Protein AF-0000000078362060 (afdb_homodimer)

Organism: NCBI:txid1165861

Secondary structure (DSSP, 8-state):
--TT-EEEEEE-HHHHHTT-HHHHHHHHHHHTPEEEEEEEE---HHHHHHHTGGGTTSTTHHHHHHHHTSS-EEEEEEESTTHHHHHHHHH--SSGGGSPBTBHHHHH--SGGG-SEEE-SSHHHHHHHHHHH-TT-------TTHHHH--/--TT-EEEEEE-HHHHHTT-HHHHHHHHHHHTPEEEEEEEE---HHHHHHHTGGGTTSTTHHHHHHHHTSS-EEEEEEESTTHHHHHHHHH--SSGGGSPBTBHHHHH--SGGG-SEEE-SSHHHHHHHHHHH-TT-------TTHHHH--

pLDDT: mean 96.83, std 4.22, range [61.03, 98.94]

Nearest PDB structures (foldseek):
  4fkx-assembly1_A  TM=9.897E-01  e=5.285E-24  Trypanosoma brucei brucei TREU927
  2hvd-assembly1_C-2  TM=9.837E-01  e=1.065E-23  Homo sapiens
  8qvz-assembly1_C  TM=9.824E-01  e=9.902E-23  Homo sapiens
  1hhq-assembly1_A  TM=9.819E-01  e=1.278E-22  Dictyostelium discoideum
  1mn7-assembly1_A  TM=9.623E-01  e=8.638E-22  Dictyostelium discoideum

Structure (mmCIF, N/CA/C/O backbone):
data_AF-0000000078362060-model_v1
#
loop_
_entity.id
_entity.type
_entity.pdbx_description
1 polymer 'Nucleoside diphosphate kinase'
#
loop_
_atom_site.group_PDB
_atom_site.id
_atom_site.type_symbol
_atom_site.label_atom_id
_atom_site.label_alt_id
_atom_site.label_comp_id
_atom_site.label_asym_id
_atom_site.label_entity_id
_atom_site.label_seq_id
_atom_site.pdbx_PDB_ins_code
_atom_site.Cartn_x
_atom_site.Cartn_y
_atom_site.Cartn_z
_atom_site.occupancy
_atom_site.B_iso_or_equiv
_atom_site.auth_seq_id
_atom_site.auth_comp_id
_atom_site.auth_asym_id
_atom_site.auth_atom_id
_atom_site.pdbx_PDB_model_num
ATOM 1 N N . MET A 1 1 ? -23.344 -14.836 -4.805 1 61.03 1 MET A N 1
ATOM 2 C CA . MET A 1 1 ? -21.969 -15.023 -4.367 1 61.03 1 MET A CA 1
ATOM 3 C C . MET A 1 1 ? -21.578 -13.992 -3.312 1 61.03 1 MET A C 1
ATOM 5 O O . MET A 1 1 ? -22.094 -12.875 -3.32 1 61.03 1 MET A O 1
ATOM 9 N N . SER A 1 2 ? -20.859 -14.453 -2.252 1 76.38 2 SER A N 1
ATOM 10 C CA . SER A 1 2 ? -20.594 -13.617 -1.089 1 76.38 2 SER A CA 1
ATOM 11 C C . SER A 1 2 ? -19.719 -12.422 -1.46 1 76.38 2 SER A C 1
ATOM 13 O O . SER A 1 2 ? -18.766 -12.555 -2.238 1 76.38 2 SER A O 1
ATOM 15 N N . ASN A 1 3 ? -20.156 -11.234 -1.12 1 85.31 3 ASN A N 1
ATOM 16 C CA . ASN A 1 3 ? -19.344 -10.031 -1.286 1 85.31 3 ASN A CA 1
ATOM 17 C C . ASN A 1 3 ? -18.266 -9.938 -0.217 1 85.31 3 ASN A C 1
ATOM 19 O O . ASN A 1 3 ? -17.594 -8.906 -0.095 1 85.31 3 ASN A O 1
ATOM 23 N N . THR A 1 4 ? -18.047 -11.07 0.449 1 92.44 4 THR A N 1
ATOM 24 C CA . THR A 1 4 ? -17.094 -11.008 1.554 1 92.44 4 THR A CA 1
ATOM 25 C C . THR A 1 4 ? -15.945 -11.992 1.341 1 92.44 4 THR A C 1
ATOM 27 O O . THR A 1 4 ? -15.211 -12.312 2.279 1 92.44 4 THR A O 1
ATOM 30 N N . GLU A 1 5 ? -15.898 -12.445 0.097 1 97.31 5 GLU A N 1
ATOM 31 C CA . GLU A 1 5 ? -14.758 -13.281 -0.259 1 97.31 5 GLU A CA 1
ATOM 32 C C . GLU A 1 5 ? -13.453 -12.492 -0.192 1 97.31 5 GLU A C 1
ATOM 34 O O . GLU A 1 5 ? -13.43 -11.305 -0.496 1 97.31 5 GLU A O 1
ATOM 39 N N . GLN A 1 6 ? -12.406 -13.188 0.279 1 98.5 6 GLN A N 1
ATOM 40 C CA . GLN A 1 6 ? -11.102 -12.539 0.397 1 98.5 6 GLN A CA 1
ATOM 41 C C . GLN A 1 6 ? -10.039 -13.289 -0.399 1 98.5 6 GLN A C 1
ATOM 43 O O . GLN A 1 6 ? -10.039 -14.523 -0.439 1 98.5 6 GLN A O 1
ATOM 48 N N . THR A 1 7 ? -9.148 -12.578 -1.006 1 98.81 7 THR A N 1
ATOM 49 C CA . THR A 1 7 ? -7.984 -13.141 -1.672 1 98.81 7 THR A CA 1
ATOM 50 C C . THR A 1 7 ? -6.699 -12.531 -1.125 1 98.81 7 THR A C 1
ATOM 52 O O . THR A 1 7 ? -6.711 -11.43 -0.582 1 98.81 7 THR A O 1
ATOM 55 N N . TYR A 1 8 ? -5.68 -13.305 -1.164 1 98.88 8 TYR A N 1
ATOM 56 C CA . TYR A 1 8 ? -4.336 -12.828 -0.849 1 98.88 8 TYR A CA 1
ATOM 57 C C . TYR A 1 8 ? -3.557 -12.516 -2.119 1 98.88 8 TYR A C 1
ATOM 59 O O . TYR A 1 8 ? -3.408 -13.367 -2.994 1 98.88 8 TYR A O 1
ATOM 67 N N . ILE A 1 9 ? -3.104 -11.258 -2.246 1 98.88 9 ILE A N 1
ATOM 68 C CA . ILE A 1 9 ? -2.248 -10.781 -3.33 1 98.88 9 ILE A CA 1
ATOM 69 C C . ILE A 1 9 ? -0.915 -10.305 -2.764 1 98.88 9 ILE A C 1
ATOM 71 O O . ILE A 1 9 ? -0.876 -9.656 -1.716 1 98.88 9 ILE A O 1
ATOM 75 N N . MET A 1 10 ? 0.128 -10.602 -3.42 1 98.88 10 MET A N 1
ATOM 76 C CA . MET A 1 10 ? 1.455 -10.148 -3.01 1 98.88 10 MET A CA 1
ATOM 77 C C . MET A 1 10 ? 2.188 -9.484 -4.172 1 98.88 10 MET A C 1
ATOM 79 O O . MET A 1 10 ? 2.312 -10.078 -5.25 1 98.88 10 MET A O 1
ATOM 83 N N . VAL A 1 11 ? 2.574 -8.297 -4.012 1 98.88 11 VAL A N 1
ATOM 84 C CA . VAL A 1 11 ? 3.57 -7.738 -4.922 1 98.88 11 VAL A CA 1
ATOM 85 C C . VAL A 1 11 ? 4.949 -8.305 -4.586 1 98.88 11 VAL A C 1
ATOM 87 O O . VAL A 1 11 ? 5.469 -8.086 -3.49 1 98.88 11 VAL A O 1
ATOM 90 N N . LYS A 1 12 ? 5.523 -9.031 -5.504 1 98.69 12 LYS A N 1
ATOM 91 C CA . LYS A 1 12 ? 6.785 -9.734 -5.289 1 98.69 12 LYS A CA 1
ATOM 92 C C . LYS A 1 12 ? 7.965 -8.766 -5.305 1 98.69 12 LYS A C 1
ATOM 94 O O . LYS A 1 12 ? 7.785 -7.566 -5.512 1 98.69 12 LYS A O 1
ATOM 99 N N . VAL A 1 13 ? 9.156 -9.289 -5.086 1 98.5 13 VAL A N 1
ATOM 100 C CA . VAL A 1 13 ? 10.383 -8.508 -4.965 1 98.5 13 VAL A CA 1
ATOM 101 C C . VAL A 1 13 ? 10.594 -7.672 -6.223 1 98.5 13 VAL A C 1
ATOM 103 O O . VAL A 1 13 ? 10.93 -6.488 -6.145 1 98.5 13 VAL A O 1
ATOM 106 N N . ASP A 1 14 ? 10.352 -8.227 -7.363 1 98.38 14 ASP A N 1
ATOM 107 C CA . ASP A 1 14 ? 10.562 -7.504 -8.609 1 98.38 14 ASP A CA 1
ATOM 108 C C . ASP A 1 14 ? 9.555 -6.367 -8.766 1 98.38 14 ASP A C 1
ATOM 110 O O . ASP A 1 14 ? 9.883 -5.305 -9.297 1 98.38 14 ASP A O 1
ATOM 114 N N . GLY A 1 15 ? 8.297 -6.59 -8.352 1 98.5 15 GLY A N 1
ATOM 115 C CA . GLY A 1 15 ? 7.316 -5.512 -8.375 1 98.5 15 GLY A CA 1
ATOM 116 C C . GLY A 1 15 ? 7.68 -4.355 -7.461 1 98.5 15 GLY A C 1
ATOM 117 O O . GLY A 1 15 ? 7.504 -3.191 -7.828 1 98.5 15 GLY A O 1
ATOM 118 N N . VAL A 1 16 ? 8.188 -4.699 -6.277 1 98.75 16 VAL A N 1
ATOM 119 C CA . VAL A 1 16 ? 8.617 -3.666 -5.34 1 98.75 16 VAL A CA 1
ATOM 120 C C . VAL A 1 16 ? 9.812 -2.91 -5.922 1 98.75 16 VAL A C 1
ATOM 122 O O . VAL A 1 16 ? 9.828 -1.678 -5.93 1 98.75 16 VAL A O 1
ATOM 125 N N . GLN A 1 17 ? 10.758 -3.645 -6.496 1 98.06 17 GLN A N 1
ATOM 126 C CA . GLN A 1 17 ? 11.969 -3.053 -7.051 1 98.06 17 GLN A CA 1
ATOM 127 C C . GLN A 1 17 ? 11.641 -2.141 -8.234 1 98.06 17 GLN A C 1
ATOM 129 O O . GLN A 1 17 ? 12.344 -1.153 -8.469 1 98.06 17 GLN A O 1
ATOM 134 N N . ARG A 1 18 ? 10.57 -2.414 -8.859 1 97.75 18 ARG A N 1
ATOM 135 C CA . ARG A 1 18 ? 10.203 -1.638 -10.039 1 97.75 18 ARG A CA 1
ATOM 136 C C . ARG A 1 18 ? 9.172 -0.566 -9.688 1 97.75 18 ARG A C 1
ATOM 138 O O . ARG A 1 18 ? 8.609 0.069 -10.578 1 97.75 18 ARG A O 1
ATOM 145 N N . SER A 1 19 ? 8.898 -0.385 -8.453 1 98.12 19 SER A N 1
ATOM 146 C CA . SER A 1 19 ? 8.023 0.673 -7.961 1 98.12 19 SER A CA 1
ATOM 147 C C . SER A 1 19 ? 6.621 0.543 -8.539 1 98.12 19 SER A C 1
ATOM 149 O O . SER A 1 19 ? 6.059 1.517 -9.047 1 98.12 19 SER A O 1
ATOM 151 N N . LEU A 1 20 ? 6.082 -0.658 -8.383 1 98.69 20 LEU A N 1
ATOM 152 C CA . LEU A 1 20 ? 4.781 -0.933 -8.977 1 98.69 20 LEU A CA 1
ATOM 153 C C . LEU A 1 20 ? 3.727 -1.163 -7.902 1 98.69 20 LEU A C 1
ATOM 155 O O . LEU A 1 20 ? 2.586 -1.521 -8.211 1 98.69 20 LEU A O 1
ATOM 159 N N . VAL A 1 21 ? 4.066 -0.983 -6.633 1 98.88 21 VAL A N 1
ATOM 160 C CA . VAL A 1 21 ? 3.143 -1.266 -5.539 1 98.88 21 VAL A CA 1
ATOM 161 C C . VAL A 1 21 ? 1.88 -0.423 -5.695 1 98.88 21 VAL A C 1
ATOM 163 O O . VAL A 1 21 ? 0.766 -0.951 -5.668 1 98.88 21 VAL A O 1
ATOM 166 N N . GLY A 1 22 ? 2.023 0.867 -5.887 1 98.88 22 GLY A N 1
ATOM 167 C CA . GLY A 1 22 ? 0.883 1.751 -6.062 1 98.88 22 GLY A CA 1
ATOM 168 C C . GLY A 1 22 ? 0.026 1.39 -7.262 1 98.88 22 GLY A C 1
ATOM 169 O O . GLY A 1 22 ? -1.203 1.416 -7.184 1 98.88 22 GLY A O 1
ATOM 170 N N . GLU A 1 23 ? 0.657 1.068 -8.344 1 98.69 23 GLU A N 1
ATOM 171 C CA . GLU A 1 23 ? -0.041 0.68 -9.562 1 98.69 23 GLU A CA 1
ATOM 172 C C . GLU A 1 23 ? -0.928 -0.54 -9.328 1 98.69 23 GLU A C 1
ATOM 174 O O . GLU A 1 23 ? -2.104 -0.54 -9.703 1 98.69 23 GLU A O 1
ATOM 179 N N . ILE A 1 24 ? -0.36 -1.543 -8.727 1 98.69 24 ILE A N 1
ATOM 180 C CA . ILE A 1 24 ? -1.065 -2.801 -8.508 1 98.69 24 ILE A CA 1
ATOM 181 C C . ILE A 1 24 ? -2.23 -2.584 -7.547 1 98.69 24 ILE A C 1
ATOM 183 O O . ILE A 1 24 ? -3.359 -2.996 -7.828 1 98.69 24 ILE A O 1
ATOM 187 N N . LEU A 1 25 ? -1.981 -1.904 -6.43 1 98.75 25 LEU A N 1
ATOM 188 C CA . LEU A 1 25 ? -3.053 -1.562 -5.5 1 98.75 25 LEU A CA 1
ATOM 189 C C . LEU A 1 25 ? -4.156 -0.781 -6.203 1 98.75 25 LEU A C 1
ATOM 191 O O . LEU A 1 25 ? -5.34 -1.081 -6.035 1 98.75 25 LEU A O 1
ATOM 195 N N . GLY A 1 26 ? -3.75 0.158 -6.98 1 98.56 26 GLY A N 1
ATOM 196 C CA . GLY A 1 26 ? -4.699 1.033 -7.652 1 98.56 26 GLY A CA 1
ATOM 197 C C . GLY A 1 26 ? -5.613 0.297 -8.609 1 98.56 26 GLY A C 1
ATOM 198 O O . GLY A 1 26 ? -6.793 0.635 -8.734 1 98.56 26 GLY A O 1
ATOM 199 N N . ARG A 1 27 ? -5.098 -0.649 -9.289 1 98.62 27 ARG A N 1
ATOM 200 C CA . ARG A 1 27 ? -5.914 -1.409 -10.227 1 98.62 27 ARG A CA 1
ATOM 201 C C . ARG A 1 27 ? -7.047 -2.137 -9.508 1 98.62 27 ARG A C 1
ATOM 203 O O . ARG A 1 27 ? -8.188 -2.141 -9.977 1 98.62 27 ARG A O 1
ATOM 210 N N . PHE A 1 28 ? -6.762 -2.795 -8.391 1 98.69 28 PHE A N 1
ATOM 211 C CA . PHE A 1 28 ? -7.785 -3.5 -7.629 1 98.69 28 PHE A CA 1
ATOM 212 C C . PHE A 1 28 ? -8.789 -2.52 -7.031 1 98.69 28 PHE A C 1
ATOM 214 O O . PHE A 1 28 ? -9.992 -2.773 -7.043 1 98.69 28 PHE A O 1
ATOM 221 N N . GLU A 1 29 ? -8.281 -1.364 -6.531 1 98.5 29 GLU A N 1
ATOM 222 C CA . GLU A 1 29 ? -9.164 -0.344 -5.973 1 98.5 29 GLU A CA 1
ATOM 223 C C . GLU A 1 29 ? -10.102 0.222 -7.039 1 98.5 29 GLU A C 1
ATOM 225 O O . GLU A 1 29 ? -11.297 0.399 -6.793 1 98.5 29 GLU A O 1
ATOM 230 N N . ARG A 1 30 ? -9.555 0.508 -8.188 1 97.38 30 ARG A N 1
ATOM 231 C CA . ARG A 1 30 ? -10.352 1.089 -9.258 1 97.38 30 ARG A CA 1
ATOM 232 C C . ARG A 1 30 ? -11.445 0.13 -9.711 1 97.38 30 ARG A C 1
ATOM 234 O O . ARG A 1 30 ? -12.523 0.562 -10.125 1 97.38 30 ARG A O 1
ATOM 241 N N . ARG A 1 31 ? -11.164 -1.166 -9.617 1 97.06 31 ARG A N 1
ATOM 242 C CA . ARG A 1 31 ? -12.18 -2.15 -9.969 1 97.06 31 ARG A CA 1
ATOM 243 C C . ARG A 1 31 ? -13.305 -2.172 -8.945 1 97.06 31 ARG A C 1
ATOM 245 O O . ARG A 1 31 ? -14.414 -2.625 -9.234 1 97.06 31 ARG A O 1
ATOM 252 N N . GLY A 1 32 ? -12.961 -1.762 -7.695 1 97 32 GLY A N 1
ATOM 253 C CA . GLY A 1 32 ? -13.984 -1.679 -6.664 1 97 32 GLY A CA 1
ATOM 254 C C . GLY A 1 32 ? -13.711 -2.592 -5.484 1 97 32 GLY A C 1
ATOM 255 O O . GLY A 1 32 ? -14.531 -2.684 -4.562 1 97 32 GLY A O 1
ATOM 256 N N . TYR A 1 33 ? -12.578 -3.326 -5.508 1 98.06 33 TYR A N 1
ATOM 257 C CA . TYR A 1 33 ? -12.25 -4.223 -4.402 1 98.06 33 TYR A CA 1
ATOM 258 C C . TYR A 1 33 ? -11.711 -3.443 -3.207 1 98.06 33 TYR A C 1
ATOM 260 O O . TYR A 1 33 ? -11.078 -2.4 -3.377 1 98.06 33 TYR A O 1
ATOM 268 N N . LYS A 1 34 ? -11.961 -3.936 -2.076 1 97.88 34 LYS A N 1
ATOM 269 C CA . LYS A 1 34 ? -11.625 -3.291 -0.809 1 97.88 34 LYS A CA 1
ATOM 270 C C . LYS A 1 34 ? -10.352 -3.871 -0.213 1 97.88 34 LYS A C 1
ATOM 272 O O . LYS A 1 34 ? -10.203 -5.094 -0.12 1 97.88 34 LYS A O 1
ATOM 277 N N . ILE A 1 35 ? -9.414 -2.982 0.146 1 98.75 35 ILE A N 1
ATOM 278 C CA . ILE A 1 35 ? -8.25 -3.436 0.898 1 98.75 35 ILE A CA 1
ATOM 279 C C . ILE A 1 35 ? -8.641 -3.674 2.355 1 98.75 35 ILE A C 1
ATOM 281 O O . ILE A 1 35 ? -9.203 -2.791 3.008 1 98.75 35 ILE A O 1
ATOM 285 N N . VAL A 1 36 ? -8.305 -4.871 2.867 1 98.81 36 VAL A N 1
ATOM 286 C CA . VAL A 1 36 ? -8.672 -5.125 4.258 1 98.81 36 VAL A CA 1
ATOM 287 C C . VAL A 1 36 ? -7.43 -5.496 5.062 1 98.81 36 VAL A C 1
ATOM 289 O O . VAL A 1 36 ? -7.488 -5.613 6.289 1 98.81 36 VAL A O 1
ATOM 292 N N . ALA A 1 37 ? -6.312 -5.68 4.395 1 98.88 37 ALA A N 1
ATOM 293 C CA . ALA A 1 37 ? -4.996 -5.797 5.02 1 98.88 37 ALA A CA 1
ATOM 294 C C . ALA A 1 37 ? -3.889 -5.441 4.031 1 98.88 37 ALA A C 1
ATOM 296 O O . ALA A 1 37 ? -4.012 -5.703 2.832 1 98.88 37 ALA A O 1
ATOM 297 N N . LEU A 1 38 ? -2.846 -4.906 4.551 1 98.88 38 LEU A N 1
ATOM 298 C CA . LEU A 1 38 ? -1.751 -4.398 3.729 1 98.88 38 LEU A CA 1
ATOM 299 C C . LEU A 1 38 ? -0.486 -4.219 4.562 1 98.88 38 LEU A C 1
ATOM 301 O O . LEU A 1 38 ? -0.53 -3.637 5.648 1 98.88 38 LEU A O 1
ATOM 305 N N . LYS A 1 39 ? 0.632 -4.754 4.062 1 98.81 39 LYS A N 1
ATOM 306 C CA . LYS A 1 39 ? 1.894 -4.445 4.73 1 98.81 39 LYS A CA 1
ATOM 307 C C . LYS A 1 39 ? 3.084 -4.758 3.83 1 98.81 39 LYS A C 1
ATOM 309 O O . LYS A 1 39 ? 3.016 -5.664 2.994 1 98.81 39 LYS A O 1
ATOM 314 N N . MET A 1 40 ? 4.113 -4.035 4 1 98.81 40 MET A N 1
ATOM 315 C CA . MET A 1 40 ? 5.426 -4.379 3.467 1 98.81 40 MET A CA 1
ATOM 316 C C . MET A 1 40 ? 6.223 -5.203 4.473 1 98.81 40 MET A C 1
ATOM 318 O O . MET A 1 40 ? 6.203 -4.918 5.668 1 98.81 40 MET A O 1
ATOM 322 N N . THR A 1 41 ? 6.895 -6.219 4.008 1 98.44 41 THR A N 1
ATOM 323 C CA . THR A 1 41 ? 7.773 -7.012 4.859 1 98.44 41 THR A CA 1
ATOM 324 C C . THR A 1 41 ? 8.914 -7.613 4.047 1 98.44 41 THR A C 1
ATOM 326 O O . THR A 1 41 ? 8.789 -7.809 2.838 1 98.44 41 THR A O 1
ATOM 329 N N . HIS A 1 42 ? 10.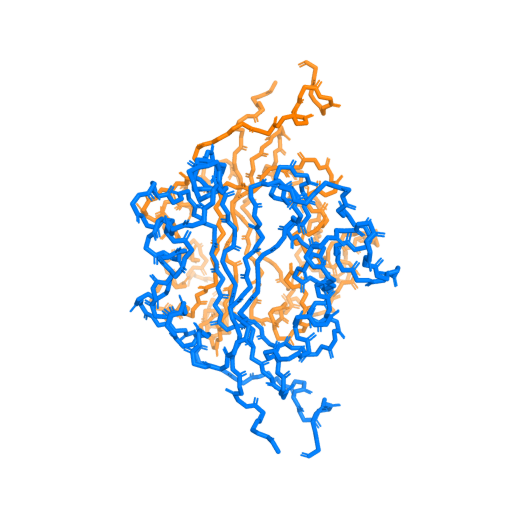039 -7.793 4.699 1 98.44 42 HIS A N 1
ATOM 330 C CA . HIS A 1 42 ? 11.117 -8.617 4.168 1 98.44 42 HIS A CA 1
ATOM 331 C C . HIS A 1 42 ? 11.086 -10.016 4.773 1 98.44 42 HIS A C 1
ATOM 333 O O . HIS A 1 42 ? 11.625 -10.234 5.859 1 98.44 42 HIS A O 1
ATOM 339 N N . PRO A 1 43 ? 10.477 -10.922 4.059 1 98.31 43 PRO A N 1
ATOM 340 C CA . PRO A 1 43 ? 10.242 -12.227 4.68 1 98.31 43 PRO A CA 1
ATOM 341 C C . PRO A 1 43 ? 11.508 -13.07 4.785 1 98.31 43 PRO A C 1
ATOM 343 O O . PRO A 1 43 ? 12.406 -12.945 3.953 1 98.31 43 PRO A O 1
ATOM 346 N N . SER A 1 44 ? 11.508 -13.867 5.793 1 98.06 44 SER A N 1
ATOM 347 C CA . SER A 1 44 ? 12.586 -14.844 5.906 1 98.06 44 SER A CA 1
ATOM 348 C C . SER A 1 44 ? 12.43 -15.961 4.883 1 98.06 44 SER A C 1
ATOM 350 O O . SER A 1 44 ? 11.336 -16.172 4.352 1 98.06 44 SER A O 1
ATOM 352 N N . LYS A 1 45 ? 13.508 -16.641 4.633 1 98 45 LYS A N 1
ATOM 353 C CA . LYS A 1 45 ? 13.453 -17.797 3.744 1 98 45 LYS A CA 1
ATOM 354 C C . LYS A 1 45 ? 12.469 -18.844 4.254 1 98 45 LYS A C 1
ATOM 356 O O . LYS A 1 45 ? 11.695 -19.406 3.477 1 98 45 LYS A O 1
ATOM 361 N N . GLU A 1 46 ? 12.469 -19.062 5.523 1 98.31 46 GLU A N 1
ATOM 362 C CA . GLU A 1 46 ? 11.57 -20.031 6.141 1 98.31 46 GLU A CA 1
ATOM 363 C C . GLU A 1 46 ? 10.109 -19.656 5.906 1 98.31 46 GLU A C 1
ATOM 365 O O . GLU A 1 46 ? 9.289 -20.516 5.57 1 98.31 46 GLU A O 1
ATOM 370 N N . HIS A 1 47 ? 9.734 -18.391 6.086 1 98.56 47 HIS A N 1
ATOM 371 C CA . HIS A 1 47 ? 8.367 -17.938 5.883 1 98.56 47 HIS A CA 1
ATOM 372 C C . HIS A 1 47 ? 7.922 -18.156 4.441 1 98.56 47 HIS A C 1
ATOM 374 O O . HIS A 1 47 ? 6.801 -18.609 4.195 1 98.56 47 HIS A O 1
ATOM 380 N N . VAL A 1 48 ? 8.805 -17.875 3.512 1 98.44 48 VAL A N 1
ATOM 381 C CA . VAL A 1 48 ? 8.508 -18 2.09 1 98.44 48 VAL A CA 1
ATOM 382 C C . VAL A 1 48 ? 8.336 -19.484 1.736 1 98.44 48 VAL A C 1
ATOM 384 O O . VAL A 1 48 ? 7.426 -19.844 0.99 1 98.44 48 VAL A O 1
ATOM 387 N N . GLU A 1 49 ? 9.188 -20.297 2.252 1 98.31 49 GLU A N 1
ATOM 388 C CA . GLU A 1 49 ? 9.086 -21.734 2.018 1 98.31 49 GLU A CA 1
ATOM 389 C C . GLU A 1 49 ? 7.766 -22.281 2.553 1 98.31 49 GLU A C 1
ATOM 391 O O . GLU A 1 49 ? 7.152 -23.156 1.933 1 98.31 49 GLU A O 1
ATOM 396 N N . ASN A 1 50 ? 7.352 -21.781 3.701 1 98.38 50 ASN A N 1
ATOM 397 C CA . ASN A 1 50 ? 6.051 -22.156 4.238 1 98.38 50 ASN A CA 1
ATOM 398 C C . ASN A 1 50 ? 4.914 -21.734 3.312 1 98.38 50 ASN A C 1
ATOM 400 O O . ASN A 1 50 ? 3.975 -22.5 3.086 1 98.38 50 ASN A O 1
ATOM 404 N N . HIS A 1 51 ? 5.004 -20.578 2.797 1 98.31 51 HIS A N 1
ATOM 405 C CA . HIS A 1 51 ? 4 -20.062 1.872 1 98.31 51 HIS A CA 1
ATOM 406 C C . HIS A 1 51 ? 3.885 -20.938 0.633 1 98.31 51 HIS A C 1
ATOM 408 O O . HIS A 1 51 ? 2.781 -21.203 0.149 1 98.31 51 HIS A O 1
ATOM 414 N N . TYR A 1 52 ? 5.016 -21.391 0.143 1 97.69 52 TYR A N 1
ATOM 415 C CA . TYR A 1 52 ? 5.051 -22.156 -1.096 1 97.69 52 TYR A CA 1
ATOM 416 C C . TYR A 1 52 ? 5.219 -23.641 -0.809 1 97.69 52 TYR A C 1
ATOM 418 O O . TYR A 1 52 ? 5.75 -24.391 -1.639 1 97.69 52 TYR A O 1
ATOM 426 N N . ALA A 1 53 ? 4.797 -24.109 0.298 1 97.12 53 ALA A N 1
ATOM 427 C CA . ALA A 1 53 ? 5.031 -25.469 0.741 1 97.12 53 ALA A CA 1
ATOM 428 C C . ALA A 1 53 ? 4.492 -26.484 -0.273 1 97.12 53 ALA A C 1
ATOM 430 O O . ALA A 1 53 ? 5.066 -27.562 -0.456 1 97.12 53 ALA A O 1
ATOM 431 N N . ASP A 1 54 ? 3.404 -26.188 -0.934 1 95.5 54 ASP A N 1
ATOM 432 C CA . ASP A 1 54 ? 2.779 -27.078 -1.905 1 95.5 54 ASP A CA 1
ATOM 433 C C . ASP A 1 54 ? 3.664 -27.266 -3.137 1 95.5 54 ASP A C 1
ATOM 435 O O . ASP A 1 54 ? 3.436 -28.156 -3.949 1 95.5 54 ASP A O 1
ATOM 439 N N . LEU A 1 55 ? 4.711 -26.422 -3.281 1 95.56 55 LEU A N 1
ATOM 440 C CA . LEU A 1 55 ? 5.594 -26.469 -4.445 1 95.56 55 LEU A CA 1
ATOM 441 C C . LEU A 1 55 ? 6.957 -27.047 -4.074 1 95.56 55 LEU A C 1
ATOM 443 O O . LEU A 1 55 ? 7.898 -26.984 -4.867 1 95.56 55 LEU A O 1
ATOM 447 N N . LYS A 1 56 ? 7.078 -27.594 -2.949 1 96.81 56 LYS A N 1
ATOM 448 C CA . LYS A 1 56 ? 8.367 -27.984 -2.387 1 96.81 56 LYS A CA 1
ATOM 449 C C . LYS A 1 56 ? 9.086 -28.984 -3.277 1 96.81 56 LYS A C 1
ATOM 451 O O . LYS A 1 56 ? 10.312 -29.047 -3.295 1 96.81 56 LYS A O 1
ATOM 456 N N . ASP A 1 57 ? 8.273 -29.75 -4.066 1 97.25 57 ASP A N 1
ATOM 457 C CA . ASP A 1 57 ? 8.867 -30.812 -4.871 1 97.25 57 ASP A CA 1
ATOM 458 C C . ASP A 1 57 ? 9.133 -30.344 -6.301 1 97.25 57 ASP A C 1
ATOM 460 O O . ASP A 1 57 ? 9.664 -31.094 -7.121 1 97.25 57 ASP A O 1
ATOM 464 N N . LYS A 1 58 ? 8.781 -29.141 -6.621 1 95.62 58 LYS A N 1
ATOM 465 C CA . LYS A 1 58 ? 9 -28.594 -7.953 1 95.62 58 LYS A CA 1
ATOM 466 C C . LYS A 1 58 ? 10.453 -28.156 -8.133 1 95.62 58 LYS A C 1
ATOM 468 O O . LYS A 1 58 ? 11.078 -27.656 -7.188 1 95.62 58 LYS A O 1
ATOM 473 N N . PRO A 1 59 ? 10.984 -28.312 -9.383 1 96.44 59 PRO A N 1
ATOM 474 C CA . PRO A 1 59 ? 12.398 -28 -9.633 1 96.44 59 PRO A CA 1
ATOM 475 C C . PRO A 1 59 ? 12.719 -26.531 -9.383 1 96.44 59 PRO A C 1
ATOM 477 O O . PRO A 1 59 ? 13.859 -26.188 -9.047 1 96.44 59 PRO A O 1
ATOM 480 N N . PHE A 1 60 ? 11.836 -25.734 -9.531 1 94.88 60 PHE A N 1
ATOM 481 C CA . PHE A 1 60 ? 12.109 -24.312 -9.414 1 94.88 60 PHE A CA 1
ATOM 482 C C . PHE A 1 60 ? 11.914 -23.844 -7.98 1 94.88 60 PHE A C 1
ATOM 484 O O . PHE A 1 60 ? 12.117 -22.656 -7.68 1 94.88 60 PHE A O 1
ATOM 491 N N . PHE A 1 61 ? 11.562 -24.688 -7.023 1 97.19 61 PHE A N 1
ATOM 492 C CA . PHE A 1 61 ? 11.211 -24.312 -5.656 1 97.19 61 PHE A CA 1
ATOM 493 C C . PHE A 1 61 ? 12.352 -23.562 -4.988 1 97.19 61 PHE A C 1
ATOM 495 O O . PHE A 1 61 ? 12.133 -22.5 -4.391 1 97.19 61 PHE A O 1
ATOM 502 N N . ALA A 1 62 ? 13.523 -24 -5.113 1 96.88 62 ALA A N 1
ATOM 503 C CA . ALA A 1 62 ? 14.68 -23.375 -4.473 1 96.88 62 ALA A CA 1
ATOM 504 C C . ALA A 1 62 ? 14.922 -21.969 -5.02 1 96.88 62 ALA A C 1
ATOM 506 O O . ALA A 1 62 ? 15.164 -21.031 -4.254 1 96.88 62 ALA A O 1
ATOM 507 N N . GLY A 1 63 ? 14.922 -21.844 -6.324 1 97.12 63 GLY A N 1
ATOM 508 C CA . GLY A 1 63 ? 15.094 -20.547 -6.941 1 97.12 63 GLY A CA 1
ATOM 509 C C . GLY A 1 63 ? 13.992 -19.562 -6.578 1 97.12 63 GLY A C 1
ATOM 510 O O . GLY A 1 63 ? 14.258 -18.391 -6.309 1 97.12 63 GLY A O 1
ATOM 511 N N . LEU A 1 64 ? 12.812 -20.062 -6.527 1 96.69 64 LEU A N 1
ATOM 512 C CA . LEU A 1 64 ? 11.648 -19.25 -6.184 1 96.69 64 LEU A CA 1
ATOM 513 C C . LEU A 1 64 ? 11.773 -18.703 -4.766 1 96.69 64 LEU A C 1
ATOM 515 O O . LEU A 1 64 ? 11.625 -17.5 -4.551 1 96.69 64 LEU A O 1
ATOM 519 N N . THR A 1 65 ? 12.055 -19.531 -3.811 1 97.88 65 THR A N 1
ATOM 520 C CA . THR A 1 65 ? 12.086 -19.109 -2.416 1 97.88 65 THR A CA 1
ATOM 521 C C . THR A 1 65 ? 13.297 -18.219 -2.152 1 97.88 65 THR A C 1
ATOM 523 O O . THR A 1 65 ? 13.234 -17.297 -1.331 1 97.88 65 THR A O 1
ATOM 526 N N . SER A 1 66 ? 14.414 -18.438 -2.9 1 98.12 66 SER A N 1
ATOM 527 C CA . SER A 1 66 ? 15.57 -17.562 -2.812 1 98.12 66 SER A CA 1
ATOM 528 C C . SER A 1 66 ? 15.234 -16.156 -3.324 1 98.12 66 SER A C 1
ATOM 530 O O . SER A 1 66 ? 15.578 -15.164 -2.689 1 98.12 66 SER A O 1
ATOM 532 N N . PHE A 1 67 ? 14.602 -16.109 -4.402 1 98.06 67 PHE A N 1
ATOM 533 C CA . PHE A 1 67 ? 14.195 -14.836 -4.988 1 98.06 67 PHE A CA 1
ATOM 534 C C . PHE A 1 67 ? 13.25 -14.094 -4.062 1 98.06 67 PHE A C 1
ATOM 536 O O . PHE A 1 67 ? 13.469 -12.922 -3.75 1 98.06 67 PHE A O 1
ATOM 543 N N . MET A 1 68 ? 12.266 -14.742 -3.541 1 97.75 68 MET A N 1
ATOM 544 C CA . MET A 1 68 ? 11.195 -14.141 -2.752 1 97.75 68 MET A CA 1
ATOM 545 C C . MET A 1 68 ? 11.719 -13.664 -1.4 1 97.75 68 MET A C 1
ATOM 547 O O . MET A 1 68 ? 11.125 -12.781 -0.775 1 97.75 68 MET A O 1
ATOM 551 N N . SER A 1 69 ? 12.797 -14.227 -0.939 1 98.12 69 SER A N 1
ATOM 552 C CA . SER A 1 69 ? 13.352 -13.82 0.345 1 98.12 69 SER A CA 1
ATOM 553 C C . SER A 1 69 ? 14.516 -12.852 0.16 1 98.12 69 SER A C 1
ATOM 555 O O . SER A 1 69 ? 15.156 -12.453 1.133 1 98.12 69 SER A O 1
ATOM 557 N N . SER A 1 70 ? 14.828 -12.414 -1.073 1 98 70 SER A N 1
ATOM 558 C CA . SER A 1 70 ? 15.984 -11.578 -1.374 1 98 70 SER A CA 1
ATOM 559 C C . SER A 1 70 ? 15.688 -10.109 -1.131 1 98 70 SER A C 1
ATOM 561 O O . SER A 1 70 ? 16.594 -9.281 -1.091 1 98 70 SER A O 1
ATOM 563 N N . GLY A 1 71 ? 14.43 -9.758 -0.908 1 98.06 71 GLY A N 1
ATOM 564 C CA . GLY A 1 71 ? 14.008 -8.383 -0.702 1 98.06 71 GLY A CA 1
ATOM 565 C C . GLY A 1 71 ? 12.586 -8.266 -0.182 1 98.06 71 GLY A C 1
ATOM 566 O O . GLY A 1 71 ? 11.945 -9.281 0.117 1 98.06 71 GLY A O 1
ATOM 567 N N . PRO A 1 72 ? 12.148 -7.043 -0.07 1 98.75 72 PRO A N 1
ATOM 568 C CA . PRO A 1 72 ? 10.812 -6.848 0.483 1 98.75 72 PRO A CA 1
ATOM 569 C C . PRO A 1 72 ? 9.703 -7.219 -0.503 1 98.75 72 PRO A C 1
ATOM 571 O O . PRO A 1 72 ? 9.906 -7.156 -1.718 1 98.75 72 PRO A O 1
ATOM 574 N N . VAL A 1 73 ? 8.648 -7.66 0.042 1 98.88 73 VAL A N 1
ATOM 575 C CA . VAL A 1 73 ? 7.398 -7.883 -0.674 1 98.88 73 VAL A CA 1
ATOM 576 C C . VAL A 1 73 ? 6.277 -7.082 -0.015 1 98.88 73 VAL A C 1
ATOM 578 O O . VAL A 1 73 ? 6.434 -6.586 1.102 1 98.88 73 VAL A O 1
ATOM 581 N N . VAL A 1 74 ? 5.188 -6.863 -0.719 1 98.94 74 VAL A N 1
ATOM 582 C CA . VAL A 1 74 ? 4.004 -6.227 -0.151 1 98.94 74 VAL A CA 1
ATOM 583 C C . VAL A 1 74 ? 2.828 -7.199 -0.18 1 98.94 74 VAL A C 1
ATOM 585 O O . VAL A 1 74 ? 2.414 -7.652 -1.25 1 98.94 74 VAL A O 1
ATOM 588 N N . ALA A 1 75 ? 2.375 -7.523 1.023 1 98.94 75 ALA A N 1
ATOM 589 C CA . ALA A 1 75 ? 1.241 -8.422 1.221 1 98.94 75 ALA A CA 1
ATOM 590 C C . ALA A 1 75 ? -0.07 -7.648 1.293 1 98.94 75 ALA A C 1
ATOM 592 O O . ALA A 1 75 ? -0.175 -6.66 2.023 1 98.94 75 ALA A O 1
ATOM 593 N N . ILE A 1 76 ? -1.032 -8.133 0.575 1 98.94 76 ILE A N 1
ATOM 594 C CA . ILE A 1 76 ? -2.309 -7.43 0.482 1 98.94 76 ILE A CA 1
ATOM 595 C C . ILE A 1 76 ? -3.457 -8.43 0.595 1 98.94 76 ILE A C 1
ATOM 597 O O . ILE A 1 76 ? -3.398 -9.516 0.02 1 98.94 76 ILE A O 1
ATOM 601 N N . VAL A 1 77 ? -4.477 -8.078 1.308 1 98.94 77 VAL A N 1
ATOM 602 C CA . VAL 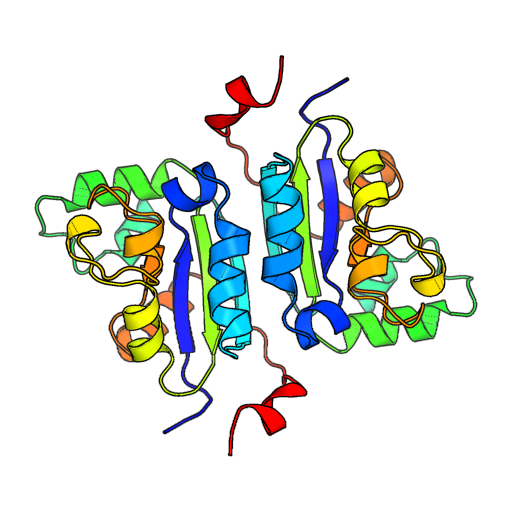A 1 77 ? -5.738 -8.805 1.27 1 98.94 77 VAL A CA 1
ATOM 603 C C . VAL A 1 77 ? -6.832 -7.914 0.686 1 98.94 77 VAL A C 1
ATOM 605 O O . VAL A 1 77 ? -7.09 -6.82 1.194 1 98.94 77 VAL A O 1
ATOM 608 N N . PHE A 1 78 ? -7.426 -8.383 -0.375 1 98.81 78 PHE A N 1
ATOM 609 C CA . PHE A 1 78 ? -8.578 -7.73 -0.971 1 98.81 78 PHE A CA 1
ATOM 610 C C . PHE A 1 78 ? -9.859 -8.484 -0.646 1 98.81 78 PHE A C 1
ATOM 612 O O . PHE A 1 78 ? -9.844 -9.711 -0.512 1 98.81 78 PHE A O 1
ATOM 619 N N . GLU A 1 79 ? -10.914 -7.75 -0.527 1 98.5 79 GLU A N 1
ATOM 620 C CA . GLU A 1 79 ? -12.234 -8.312 -0.257 1 98.5 79 GLU A CA 1
ATOM 621 C C . GLU A 1 79 ? -13.258 -7.852 -1.299 1 98.5 79 GLU A C 1
ATOM 623 O O . GLU A 1 79 ? -13.273 -6.676 -1.678 1 98.5 79 GLU A O 1
ATOM 628 N N . GLY A 1 80 ? -14.07 -8.781 -1.739 1 97.62 80 GLY A N 1
ATOM 629 C CA . GLY A 1 80 ? -15.148 -8.469 -2.67 1 97.62 80 GLY A CA 1
ATOM 630 C C . GLY A 1 80 ? -15.727 -9.695 -3.348 1 97.62 80 GLY A C 1
ATOM 631 O O . GLY A 1 80 ? -15.297 -10.82 -3.084 1 97.62 80 GLY A O 1
ATOM 632 N N . LYS A 1 81 ? -16.641 -9.453 -4.195 1 97.19 81 LYS A N 1
ATOM 633 C CA . LYS A 1 81 ? -17.359 -10.523 -4.887 1 97.19 81 LYS A CA 1
ATOM 634 C C . LYS A 1 81 ? -16.422 -11.273 -5.832 1 97.19 81 LYS A C 1
ATOM 636 O O . LYS A 1 81 ? -15.789 -10.672 -6.699 1 97.19 81 LYS A O 1
ATOM 641 N N . ASP A 1 82 ? -16.297 -12.57 -5.621 1 98 82 ASP A N 1
ATOM 642 C CA . ASP A 1 82 ? -15.562 -13.453 -6.516 1 98 82 ASP A CA 1
ATOM 643 C C . ASP A 1 82 ? -14.102 -13.016 -6.656 1 98 82 ASP A C 1
ATOM 645 O O . ASP A 1 82 ? -13.492 -13.203 -7.707 1 98 82 ASP A O 1
ATOM 649 N N . VAL A 1 83 ? -13.562 -12.422 -5.656 1 98.38 83 VAL A N 1
ATOM 650 C CA . VAL A 1 83 ? -12.289 -11.711 -5.758 1 98.38 83 VAL A CA 1
ATOM 651 C C . VAL A 1 83 ? -11.148 -12.711 -5.945 1 98.38 83 VAL A C 1
ATOM 653 O O . VAL A 1 83 ? -10.117 -12.391 -6.539 1 98.38 83 VAL A O 1
ATOM 656 N N . VAL A 1 84 ? -11.25 -13.945 -5.496 1 98.62 84 VAL A N 1
ATOM 657 C CA . VAL A 1 84 ? -10.188 -14.922 -5.719 1 98.62 84 VAL A CA 1
ATOM 658 C C . VAL A 1 84 ? -10.039 -15.195 -7.215 1 98.62 84 VAL A C 1
ATOM 660 O O . VAL A 1 84 ? -8.969 -15 -7.785 1 98.62 84 VAL A O 1
ATOM 663 N N . LYS A 1 85 ? -11.094 -15.547 -7.844 1 98.19 85 LYS A N 1
ATOM 664 C CA . LYS A 1 85 ? -11.094 -15.867 -9.266 1 98.19 85 LYS A CA 1
ATOM 665 C C . LYS A 1 85 ? -10.773 -14.625 -10.102 1 98.19 85 LYS A C 1
ATOM 667 O O . LYS A 1 85 ? -9.93 -14.68 -11 1 98.19 85 LYS A O 1
ATOM 672 N N . GLN A 1 86 ? -11.414 -13.555 -9.789 1 98.12 86 GLN A N 1
ATOM 673 C CA . GLN A 1 86 ? -11.234 -12.328 -10.562 1 98.12 86 GLN A CA 1
ATOM 674 C C . GLN A 1 86 ? -9.836 -11.75 -10.359 1 98.12 86 GLN A C 1
ATOM 676 O O . GLN A 1 86 ? -9.25 -11.188 -11.289 1 98.12 86 GLN A O 1
ATOM 681 N N . GLY A 1 87 ? -9.367 -11.828 -9.102 1 98.38 87 GLY A N 1
ATOM 682 C CA . GLY A 1 87 ? -8 -11.398 -8.852 1 98.38 87 GLY A CA 1
ATOM 683 C C . GLY A 1 87 ? -6.98 -12.125 -9.711 1 98.38 87 GLY A C 1
ATOM 684 O O . GLY A 1 87 ? -6.078 -11.5 -10.273 1 98.38 87 GLY A O 1
ATOM 685 N N . ARG A 1 88 ? -7.148 -13.359 -9.836 1 98.25 88 ARG A N 1
ATOM 686 C CA . ARG A 1 88 ? -6.254 -14.125 -10.695 1 98.25 88 ARG A CA 1
ATOM 687 C C . ARG A 1 88 ? -6.371 -13.672 -12.148 1 98.25 88 ARG A C 1
ATOM 689 O O . ARG A 1 88 ? -5.367 -13.594 -12.859 1 98.25 88 ARG A O 1
ATOM 696 N N . ALA A 1 89 ? -7.555 -13.453 -12.547 1 98.31 89 ALA A N 1
ATOM 697 C CA . ALA A 1 89 ? -7.762 -12.977 -13.906 1 98.31 89 ALA A CA 1
ATOM 698 C C . ALA A 1 89 ? -7.09 -11.617 -14.125 1 98.31 89 ALA A C 1
ATOM 700 O O . ALA A 1 89 ? -6.52 -11.367 -15.188 1 98.31 89 ALA A O 1
ATOM 701 N N . MET A 1 90 ? -7.137 -10.758 -13.133 1 98.69 90 MET A N 1
ATOM 702 C CA . MET A 1 90 ? -6.508 -9.445 -13.211 1 98.69 90 MET A CA 1
ATOM 703 C C . MET A 1 90 ? -4.988 -9.578 -13.281 1 98.69 90 MET A C 1
ATOM 705 O O . MET A 1 90 ? -4.32 -8.773 -13.93 1 98.69 90 MET A O 1
ATOM 709 N N . LEU A 1 91 ? -4.469 -10.531 -12.57 1 98.5 91 LEU A N 1
ATOM 710 C CA . LEU A 1 91 ? -3.031 -10.766 -12.625 1 98.5 91 LEU A CA 1
ATOM 711 C C . LEU A 1 91 ? -2.611 -11.234 -14.016 1 98.5 91 LEU A C 1
ATOM 713 O O . LEU A 1 91 ? -1.631 -10.734 -14.57 1 98.5 91 LEU A O 1
ATOM 717 N N . GLY A 1 92 ? -3.373 -12.156 -14.539 1 98.31 92 GLY A N 1
ATOM 718 C CA . GLY A 1 92 ? -3.018 -12.766 -15.805 1 98.31 92 GLY A CA 1
ATOM 719 C C . GLY A 1 92 ? -2.309 -14.102 -15.648 1 98.31 92 GLY A C 1
ATOM 720 O O . GLY A 1 92 ? -2.059 -14.547 -14.531 1 98.31 92 GLY A O 1
ATOM 721 N N . ALA A 1 93 ? -1.975 -14.664 -16.766 1 97.31 93 ALA A N 1
ATOM 722 C CA . ALA A 1 93 ? -1.339 -15.977 -16.797 1 97.31 93 ALA A CA 1
ATOM 723 C C . ALA A 1 93 ? 0.021 -15.945 -16.094 1 97.31 93 ALA A C 1
ATOM 725 O O . ALA A 1 93 ? 0.693 -14.914 -16.094 1 97.31 93 ALA A O 1
ATOM 726 N N . THR A 1 94 ? 0.399 -17.094 -15.492 1 95.31 94 THR A N 1
ATOM 727 C CA . THR A 1 94 ? 1.683 -17.219 -14.812 1 95.31 94 THR A CA 1
ATOM 728 C C . THR A 1 94 ? 2.828 -16.812 -15.742 1 95.31 94 THR A C 1
ATOM 730 O O . THR A 1 94 ? 3.738 -16.094 -15.328 1 95.31 94 THR A O 1
ATOM 733 N N . ASN A 1 95 ? 2.707 -17.328 -16.969 1 96.81 95 ASN A N 1
ATOM 734 C CA . ASN A 1 95 ? 3.662 -16.875 -17.984 1 96.81 95 ASN A CA 1
ATOM 735 C C . ASN A 1 95 ? 3.279 -15.508 -18.531 1 96.81 95 ASN A C 1
ATOM 737 O O . ASN A 1 95 ? 2.307 -15.391 -19.281 1 96.81 95 ASN A O 1
ATOM 741 N N . PRO A 1 96 ? 4.09 -14.5 -18.25 1 97.81 96 PRO A N 1
ATOM 742 C CA . PRO A 1 96 ? 3.73 -13.148 -18.688 1 97.81 96 PRO A CA 1
ATOM 743 C C . PRO A 1 96 ? 3.594 -13.023 -20.203 1 97.81 96 PRO A C 1
ATOM 745 O O . PRO A 1 96 ? 2.754 -12.266 -20.688 1 97.81 96 PRO A O 1
ATOM 748 N N . LEU A 1 97 ? 4.387 -13.781 -20.938 1 97.62 97 LEU A N 1
ATOM 749 C CA . LEU A 1 97 ? 4.355 -13.688 -22.391 1 97.62 97 LEU A CA 1
ATOM 750 C C . LEU A 1 97 ? 3.061 -14.266 -22.938 1 97.62 97 LEU A C 1
ATOM 752 O O . LEU A 1 97 ? 2.713 -14.031 -24.109 1 97.62 97 LEU A O 1
ATOM 756 N N . ALA A 1 98 ? 2.363 -14.984 -22.141 1 98.06 98 ALA A N 1
ATOM 757 C CA . ALA A 1 98 ? 1.072 -15.555 -22.516 1 98.06 98 ALA A CA 1
ATOM 758 C C . ALA A 1 98 ? -0.077 -14.773 -21.875 1 98.06 98 ALA A C 1
ATOM 760 O O . ALA A 1 98 ? -1.241 -15.164 -22.016 1 98.06 98 ALA A O 1
ATOM 761 N N . SER A 1 99 ? 0.208 -13.742 -21.125 1 98 99 SER A N 1
ATOM 762 C CA . SER A 1 99 ? -0.806 -12.938 -20.453 1 98 99 SER A CA 1
ATOM 763 C C . SER A 1 99 ? -1.389 -11.883 -21.391 1 98 99 SER A C 1
ATOM 765 O O . SER A 1 99 ? -0.659 -11.266 -22.172 1 98 99 SER A O 1
ATOM 767 N N . ALA A 1 100 ? -2.596 -11.664 -21.328 1 97.94 100 ALA A N 1
ATOM 768 C CA . ALA A 1 100 ? -3.273 -10.664 -22.141 1 97.94 100 ALA A CA 1
ATOM 769 C C . ALA A 1 100 ? -2.871 -9.25 -21.734 1 97.94 100 ALA A C 1
ATOM 771 O O . ALA A 1 100 ? -2.623 -8.984 -20.562 1 97.94 100 ALA A O 1
ATOM 772 N N . SER A 1 101 ? -2.834 -8.344 -22.75 1 97.38 101 SER A N 1
ATOM 773 C CA . SER A 1 101 ? -2.67 -6.93 -22.422 1 97.38 101 SER A CA 1
ATOM 774 C C . SER A 1 101 ? -3.779 -6.438 -21.5 1 97.38 101 SER A C 1
ATOM 776 O O . SER A 1 101 ? -4.945 -6.812 -21.672 1 97.38 101 SER A O 1
ATOM 778 N N . GLY A 1 102 ? -3.387 -5.66 -20.531 1 98.19 102 GLY A N 1
ATOM 779 C CA . GLY A 1 102 ? -4.352 -5.18 -19.547 1 98.19 102 GLY A CA 1
ATOM 780 C C . GLY A 1 102 ? -4.258 -5.895 -18.219 1 98.19 102 GLY A C 1
ATOM 781 O O . GLY A 1 102 ? -4.727 -5.383 -17.203 1 98.19 102 GLY A O 1
ATOM 782 N N . THR A 1 103 ? -3.789 -7.121 -18.234 1 98.62 103 THR A N 1
ATOM 783 C CA . THR A 1 103 ? -3.502 -7.793 -16.969 1 98.62 103 THR A CA 1
ATOM 784 C C . THR A 1 103 ? -2.193 -7.285 -16.375 1 98.62 103 THR A C 1
ATOM 786 O O . THR A 1 103 ? -1.395 -6.648 -17.062 1 98.62 103 THR A O 1
ATOM 789 N N . ILE A 1 104 ? -2.025 -7.531 -15.172 1 98.69 104 ILE A N 1
ATOM 790 C CA . ILE A 1 104 ? -0.833 -7.047 -14.484 1 98.69 104 ILE A CA 1
ATOM 791 C C . ILE A 1 104 ? 0.411 -7.688 -15.094 1 98.69 104 ILE A C 1
ATOM 793 O O . ILE A 1 104 ? 1.36 -6.988 -15.461 1 98.69 104 ILE A O 1
ATOM 797 N N . ARG A 1 105 ? 0.4 -8.992 -15.258 1 98.69 105 ARG A N 1
ATOM 798 C CA . ARG A 1 105 ? 1.571 -9.68 -15.797 1 98.69 105 ARG A CA 1
ATOM 799 C C . ARG A 1 105 ? 1.738 -9.391 -17.281 1 98.69 105 ARG A C 1
ATOM 801 O O . ARG A 1 105 ? 2.857 -9.391 -17.797 1 98.69 105 ARG A O 1
ATOM 808 N N . GLY A 1 106 ? 0.659 -9.188 -17.984 1 98.5 106 GLY A N 1
ATOM 809 C CA . GLY A 1 106 ? 0.742 -8.773 -19.375 1 98.5 106 GLY A CA 1
ATOM 810 C C . GLY A 1 106 ? 1.334 -7.387 -19.547 1 98.5 106 GLY A C 1
ATOM 811 O O . GLY A 1 106 ? 2.051 -7.133 -20.516 1 98.5 106 GLY A O 1
ATOM 812 N N . ASP A 1 107 ? 1.086 -6.539 -18.641 1 98.62 107 ASP A N 1
ATOM 813 C CA . ASP A 1 107 ? 1.509 -5.145 -18.75 1 98.62 107 ASP A CA 1
ATOM 814 C C . ASP A 1 107 ? 2.926 -4.961 -18.203 1 98.62 107 ASP A C 1
ATOM 816 O O . ASP A 1 107 ? 3.664 -4.09 -18.672 1 98.62 107 ASP A O 1
ATOM 820 N N . PHE A 1 108 ? 3.334 -5.836 -17.188 1 98.44 108 PHE A N 1
ATOM 821 C CA . PHE A 1 108 ? 4.543 -5.457 -16.469 1 98.44 108 PHE A CA 1
ATOM 822 C C . PHE A 1 108 ? 5.516 -6.629 -16.391 1 98.44 108 PHE A C 1
ATOM 824 O O . PHE A 1 108 ? 6.664 -6.461 -15.977 1 98.44 108 PHE A O 1
ATOM 831 N N . GLY A 1 109 ? 4.98 -7.844 -16.75 1 97.56 109 GLY A N 1
ATOM 832 C CA . GLY A 1 109 ? 5.848 -9.008 -16.672 1 97.56 109 GLY A CA 1
ATOM 833 C C . GLY A 1 109 ? 6.484 -9.383 -17.984 1 97.56 109 GLY A C 1
ATOM 834 O O . GLY A 1 109 ? 5.891 -9.172 -19.047 1 97.56 109 GLY A O 1
ATOM 835 N N . ILE A 1 110 ? 7.691 -9.898 -17.953 1 96.69 110 ILE A N 1
ATOM 836 C CA . ILE A 1 110 ? 8.391 -10.367 -19.141 1 96.69 110 ILE A CA 1
ATOM 837 C C . ILE A 1 110 ? 8.812 -11.82 -18.938 1 96.69 110 ILE A C 1
ATOM 839 O O . ILE A 1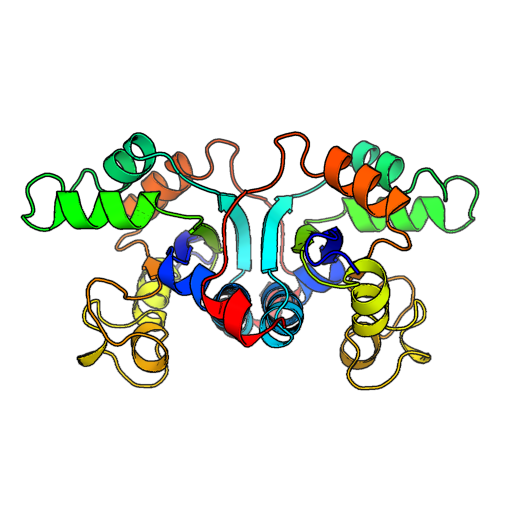 110 ? 8.531 -12.68 -19.781 1 96.69 110 ILE A O 1
ATOM 843 N N . ASP A 1 111 ? 9.414 -12.102 -17.797 1 95.25 111 ASP A N 1
ATOM 844 C CA . ASP A 1 111 ? 9.961 -13.422 -17.516 1 95.25 111 ASP A CA 1
ATOM 845 C C . ASP A 1 111 ? 9.133 -14.133 -16.438 1 95.25 111 ASP A C 1
ATOM 847 O O . ASP A 1 111 ? 8.727 -13.516 -15.453 1 95.25 111 ASP A O 1
ATOM 851 N N . MET A 1 112 ? 8.984 -15.414 -16.547 1 93.06 112 MET A N 1
ATOM 852 C CA . MET A 1 112 ? 8.133 -16.203 -15.672 1 93.06 112 MET A CA 1
ATOM 853 C C . MET A 1 112 ? 8.641 -16.172 -14.234 1 93.06 112 MET A C 1
ATOM 855 O O . MET A 1 112 ? 7.855 -16.203 -13.289 1 93.06 112 MET A O 1
ATOM 859 N N . GLY A 1 113 ? 9.93 -16.109 -14.031 1 92.25 113 GLY A N 1
ATOM 860 C CA . GLY A 1 113 ? 10.5 -16.094 -12.695 1 92.25 113 GLY A CA 1
ATOM 861 C C . GLY A 1 113 ? 10.406 -14.742 -12.016 1 92.25 113 GLY A C 1
ATOM 862 O O . GLY A 1 113 ? 10.727 -14.609 -10.828 1 92.25 113 GLY A O 1
ATOM 863 N N . ARG A 1 114 ? 10.047 -13.703 -12.781 1 94.38 114 ARG A N 1
ATOM 864 C CA . ARG A 1 114 ? 9.867 -12.32 -12.328 1 94.38 114 ARG A CA 1
ATOM 865 C C . ARG A 1 114 ? 8.531 -11.766 -12.805 1 94.38 114 ARG A C 1
ATOM 867 O O . ARG A 1 114 ? 8.484 -10.797 -13.562 1 94.38 114 ARG A O 1
ATOM 874 N N . ASN A 1 115 ? 7.52 -12.375 -12.242 1 96.62 115 ASN A N 1
ATOM 875 C CA . ASN A 1 115 ? 6.211 -12.094 -12.82 1 96.62 115 ASN A CA 1
ATOM 876 C C . ASN A 1 115 ? 5.359 -11.234 -11.891 1 96.62 115 ASN A C 1
ATOM 878 O O . ASN A 1 115 ? 4.133 -11.344 -11.883 1 96.62 115 ASN A O 1
ATOM 882 N N . ILE A 1 116 ? 5.922 -10.438 -10.992 1 98.19 116 ILE A N 1
ATOM 883 C CA . ILE A 1 116 ? 5.418 -9.211 -10.383 1 98.19 116 ILE A CA 1
ATOM 884 C C . ILE A 1 116 ? 4.566 -9.555 -9.164 1 98.19 116 ILE A C 1
ATOM 886 O O . ILE A 1 116 ? 4.707 -8.93 -8.102 1 98.19 116 ILE A O 1
ATOM 890 N N . CYS A 1 117 ? 3.641 -10.578 -9.328 1 98.44 117 CYS A N 1
ATOM 891 C CA . CYS A 1 117 ? 2.67 -10.75 -8.258 1 98.44 117 CYS A CA 1
ATOM 892 C C . CYS A 1 117 ? 2.385 -12.234 -8.016 1 98.44 117 CYS A C 1
ATOM 894 O O . CYS A 1 117 ? 2.639 -13.062 -8.883 1 98.44 117 CYS A O 1
ATOM 896 N N . HIS A 1 118 ? 1.986 -12.508 -6.863 1 98.38 118 HIS A N 1
ATOM 897 C CA . HIS A 1 118 ? 1.336 -13.75 -6.469 1 98.38 118 HIS A CA 1
ATOM 898 C C . HIS A 1 118 ? -0.13 -13.516 -6.117 1 98.38 118 HIS A C 1
ATOM 900 O O . HIS A 1 118 ? -0.486 -12.461 -5.582 1 98.38 118 HIS A O 1
ATOM 906 N N . GLY A 1 119 ? -1.016 -14.453 -6.43 1 98.44 119 GLY A N 1
ATOM 907 C CA . GLY A 1 119 ? -2.412 -14.43 -6.027 1 98.44 119 GLY A CA 1
ATOM 908 C C . GLY A 1 119 ? -2.955 -15.805 -5.668 1 98.44 119 GLY A C 1
ATOM 909 O O . GLY A 1 119 ? -2.607 -16.797 -6.305 1 98.44 119 GLY A O 1
ATOM 910 N N . SER A 1 120 ? -3.793 -15.766 -4.699 1 98.31 120 SER A N 1
ATOM 911 C CA . SER A 1 120 ? -4.398 -17.016 -4.27 1 98.31 120 SER A CA 1
ATOM 912 C C . SER A 1 120 ? -5.133 -17.703 -5.418 1 98.31 120 SER A C 1
ATOM 914 O O . SER A 1 120 ? -5.789 -17.047 -6.227 1 98.31 120 SER A O 1
ATOM 916 N N . ASP A 1 121 ? -5.125 -19.047 -5.438 1 96.44 121 ASP A N 1
ATOM 917 C CA . ASP A 1 121 ? -5.723 -19.75 -6.562 1 96.44 121 ASP A CA 1
ATOM 918 C C . ASP A 1 121 ? -7.062 -20.375 -6.176 1 96.44 121 ASP A C 1
ATOM 920 O O . ASP A 1 121 ? -7.781 -20.891 -7.027 1 96.44 121 ASP A O 1
ATOM 924 N N . SER A 1 122 ? -7.359 -20.375 -4.91 1 97.75 122 SER A N 1
ATOM 925 C CA . SER A 1 122 ? -8.633 -20.859 -4.395 1 97.75 122 SER A CA 1
ATOM 926 C C . SER A 1 122 ? -9.008 -20.156 -3.094 1 97.75 122 SER A C 1
ATOM 928 O O . SER A 1 122 ? -8.164 -19.516 -2.459 1 97.75 122 SER A O 1
ATOM 930 N N . VAL A 1 123 ? -10.266 -20.25 -2.77 1 98.06 123 VAL A N 1
ATOM 931 C CA . VAL A 1 123 ? -10.734 -19.672 -1.517 1 98.06 123 VAL A CA 1
ATOM 932 C C . VAL A 1 123 ? -10.023 -20.344 -0.34 1 98.06 123 VAL A C 1
ATOM 934 O O . VAL A 1 123 ? -9.633 -19.672 0.617 1 98.06 123 VAL A O 1
ATOM 937 N N . GLU A 1 124 ? -9.82 -21.625 -0.454 1 97.75 124 GLU A N 1
ATOM 938 C CA . GLU A 1 124 ? -9.125 -22.375 0.59 1 97.75 124 GLU A CA 1
ATOM 939 C C . GLU A 1 124 ? -7.688 -21.891 0.747 1 97.75 124 GLU A C 1
ATOM 941 O O . GLU A 1 124 ? -7.227 -21.656 1.864 1 97.75 124 GLU A O 1
ATOM 946 N N . SER A 1 125 ? -6.973 -21.75 -0.307 1 97.75 125 SER A N 1
ATOM 947 C CA . SER A 1 125 ? -5.594 -21.281 -0.258 1 97.75 125 SER A CA 1
ATOM 948 C C . SER A 1 125 ? -5.523 -19.844 0.262 1 97.75 125 SER A C 1
ATOM 950 O O . SER A 1 125 ? -4.59 -19.484 0.984 1 97.75 125 SER A O 1
ATOM 952 N N . ALA A 1 126 ? -6.5 -19.047 -0.173 1 98.5 126 ALA A N 1
ATOM 953 C CA . ALA A 1 126 ? -6.547 -17.672 0.306 1 98.5 126 ALA A CA 1
ATOM 954 C C . ALA A 1 126 ? -6.629 -17.625 1.829 1 98.5 126 ALA A C 1
ATOM 956 O O . ALA A 1 126 ? -5.898 -16.859 2.471 1 98.5 126 ALA A O 1
ATOM 957 N N . LYS A 1 127 ? -7.477 -18.422 2.387 1 98.25 127 LYS A N 1
ATOM 958 C CA . LYS A 1 127 ? -7.621 -18.453 3.838 1 98.25 127 LYS A CA 1
ATOM 959 C C . LYS A 1 127 ? -6.305 -18.828 4.512 1 98.25 127 LYS A C 1
ATOM 961 O O . LYS A 1 127 ? -5.906 -18.203 5.496 1 98.25 127 LYS A O 1
ATOM 966 N N . LYS A 1 128 ? -5.672 -19.797 4.008 1 98.19 128 LYS A N 1
ATOM 967 C CA . LYS A 1 128 ? -4.395 -20.25 4.559 1 98.19 128 LYS A CA 1
ATOM 968 C C . LYS A 1 128 ? -3.33 -19.172 4.441 1 98.19 128 LYS A C 1
ATOM 970 O O . LYS A 1 128 ? -2.592 -18.906 5.395 1 98.19 128 LYS A O 1
ATOM 975 N N . GLU A 1 129 ? -3.232 -18.609 3.289 1 98.75 129 GLU A N 1
ATOM 976 C CA . GLU A 1 129 ? -2.225 -17.578 3.041 1 98.75 129 GLU A CA 1
ATOM 977 C C . GLU A 1 129 ? -2.479 -16.344 3.895 1 98.75 129 GLU A C 1
ATOM 979 O O . GLU A 1 129 ? -1.544 -15.773 4.465 1 98.75 129 GLU A O 1
ATOM 984 N N . ILE A 1 130 ? -3.727 -15.914 4.008 1 98.81 130 ILE A N 1
ATOM 985 C CA . ILE A 1 130 ? -4.074 -14.766 4.832 1 98.81 130 ILE A CA 1
ATOM 986 C C . ILE A 1 130 ? -3.701 -15.039 6.285 1 98.81 130 ILE A C 1
ATOM 988 O O . ILE A 1 130 ? -3.125 -14.18 6.957 1 98.81 130 ILE A O 1
ATOM 992 N N . ALA A 1 131 ? -3.973 -16.203 6.762 1 98.69 131 ALA A N 1
ATOM 993 C CA . ALA A 1 131 ? -3.633 -16.578 8.133 1 98.69 131 ALA A CA 1
ATOM 994 C C . ALA A 1 131 ? -2.121 -16.562 8.344 1 98.69 131 ALA A C 1
ATOM 996 O O . ALA A 1 131 ? -1.645 -16.172 9.414 1 98.69 131 ALA A O 1
ATOM 997 N N . LEU A 1 132 ? -1.38 -16.969 7.352 1 98.62 132 LEU A N 1
ATOM 998 C CA . LEU A 1 132 ? 0.075 -17.016 7.434 1 98.62 132 LEU A CA 1
ATOM 999 C C . LEU A 1 132 ? 0.667 -15.609 7.457 1 98.62 132 LEU A C 1
ATOM 1001 O O . LEU A 1 132 ? 1.562 -15.32 8.258 1 98.62 132 LEU A O 1
ATOM 1005 N N . TRP A 1 133 ? 0.189 -14.75 6.625 1 98.75 133 TRP A N 1
ATOM 1006 C CA . TRP A 1 133 ? 0.826 -13.461 6.406 1 98.75 133 TRP A CA 1
ATOM 1007 C C . TRP A 1 133 ? 0.246 -12.398 7.336 1 98.75 133 TRP A C 1
ATOM 1009 O O . TRP A 1 133 ? 0.882 -11.375 7.594 1 98.75 133 TRP A O 1
ATOM 1019 N N . PHE A 1 134 ? -0.946 -12.602 7.789 1 98.56 134 PHE A N 1
ATOM 1020 C CA . PHE A 1 134 ? -1.605 -11.68 8.711 1 98.56 134 PHE A CA 1
ATOM 1021 C C . PHE A 1 134 ? -2.133 -12.422 9.93 1 98.56 134 PHE A C 1
ATOM 1023 O O . PHE A 1 134 ? -3.338 -12.414 10.195 1 98.56 134 PHE A O 1
ATOM 1030 N N . PRO A 1 135 ? -1.22 -12.977 10.695 1 98 135 PRO A N 1
ATOM 1031 C CA . PRO A 1 135 ? -1.666 -13.703 11.891 1 98 135 PRO A CA 1
ATOM 1032 C C . PRO A 1 135 ? -2.408 -12.805 12.883 1 98 135 PRO A C 1
ATOM 1034 O O . PRO A 1 135 ? -3.195 -13.297 13.688 1 98 135 PRO A O 1
ATOM 1037 N N . GLU A 1 136 ? -2.172 -11.516 12.781 1 96.12 136 GLU A N 1
ATOM 1038 C CA . GLU A 1 136 ? -2.84 -10.539 13.641 1 96.12 136 GLU A CA 1
ATOM 1039 C C . GLU A 1 136 ? -4.27 -10.281 13.18 1 96.12 136 GLU A C 1
ATOM 1041 O O . GLU A 1 136 ? -5.043 -9.625 13.875 1 96.12 136 GLU A O 1
ATOM 1046 N N . GLY A 1 137 ? -4.656 -10.812 12 1 97.19 137 GLY A N 1
ATOM 1047 C CA . GLY A 1 137 ? -6 -10.625 11.477 1 97.19 137 GLY A CA 1
ATOM 1048 C C . GLY A 1 137 ? -6.086 -9.523 10.445 1 97.19 137 GLY A C 1
ATOM 1049 O O . GLY A 1 137 ? -5.07 -8.93 10.07 1 97.19 137 GLY A O 1
ATOM 1050 N N . ILE A 1 138 ? -7.266 -9.305 9.922 1 97.75 138 ILE A N 1
ATOM 1051 C CA . ILE A 1 138 ? -7.512 -8.289 8.906 1 97.75 138 ILE A CA 1
ATOM 1052 C C . ILE A 1 138 ? -8.375 -7.176 9.492 1 97.75 138 ILE A C 1
ATOM 1054 O O . ILE A 1 138 ? -8.992 -7.344 10.547 1 97.75 138 ILE A O 1
ATOM 1058 N N . THR A 1 139 ? -8.352 -6.039 8.875 1 97.56 139 THR A N 1
ATOM 1059 C CA . THR A 1 139 ? -9.141 -4.895 9.32 1 97.56 139 THR A CA 1
ATOM 1060 C C . THR A 1 139 ? -10.602 -5.055 8.898 1 97.56 139 THR A C 1
ATOM 1062 O O . THR A 1 139 ? -10.891 -5.387 7.75 1 97.56 139 THR A O 1
ATOM 1065 N N . GLN A 1 140 ? -11.469 -4.875 9.898 1 95.5 140 GLN A N 1
ATOM 1066 C CA . GLN A 1 140 ? -12.906 -4.953 9.633 1 95.5 140 GLN A CA 1
ATOM 1067 C C . GLN A 1 140 ? -13.523 -3.561 9.531 1 95.5 140 GLN A C 1
ATOM 1069 O O . GLN A 1 140 ? -13.461 -2.781 10.484 1 95.5 140 GLN A O 1
ATOM 1074 N N . TYR A 1 141 ? -14.055 -3.24 8.383 1 96.31 141 TYR A N 1
ATOM 1075 C CA . TYR A 1 141 ? -14.727 -1.968 8.156 1 96.31 141 TYR A CA 1
ATOM 1076 C C . TYR A 1 141 ? -15.602 -2.027 6.91 1 96.31 141 TYR A C 1
ATOM 1078 O O . TYR A 1 141 ? -15.586 -3.021 6.18 1 96.31 141 TYR A O 1
ATOM 1086 N N . ARG A 1 142 ? -16.453 -0.986 6.785 1 93.69 142 ARG A N 1
ATOM 1087 C CA . ARG A 1 142 ? -17.328 -0.896 5.613 1 93.69 142 ARG A CA 1
ATOM 1088 C C . ARG A 1 142 ? -16.891 0.244 4.699 1 93.69 142 ARG A C 1
ATOM 1090 O O . ARG A 1 142 ? -16.594 1.344 5.164 1 93.69 142 ARG A O 1
ATOM 1097 N N . LEU A 1 143 ? -16.781 -0.094 3.389 1 94.12 143 LEU A N 1
ATOM 1098 C CA . LEU A 1 143 ? -16.609 0.966 2.4 1 94.12 143 LEU A CA 1
ATOM 1099 C C . LEU A 1 143 ? -17.953 1.635 2.088 1 94.12 143 LEU A C 1
ATOM 1101 O O . LEU A 1 143 ? -18.922 0.958 1.743 1 94.12 143 LEU A O 1
ATOM 1105 N N . THR A 1 144 ? -17.938 2.9 2.193 1 88.5 144 THR A N 1
ATOM 1106 C CA . THR A 1 144 ? -19.172 3.645 1.938 1 88.5 144 THR A CA 1
ATOM 1107 C C . THR A 1 144 ? -19.641 3.438 0.501 1 88.5 144 THR A C 1
ATOM 1109 O O . THR A 1 144 ? -20.844 3.404 0.234 1 88.5 144 THR A O 1
ATOM 1112 N N . ALA A 1 145 ? -18.688 3.244 -0.364 1 88.31 145 ALA A N 1
ATOM 1113 C CA . ALA A 1 145 ? -18.984 3.141 -1.791 1 88.31 145 ALA A CA 1
ATOM 1114 C C . ALA A 1 145 ? -19.594 1.779 -2.127 1 88.31 145 ALA A C 1
ATOM 1116 O O . ALA A 1 145 ? -20.094 1.573 -3.232 1 88.31 145 ALA A O 1
ATOM 1117 N N . ASP A 1 146 ? -19.547 0.842 -1.162 1 89.25 146 ASP A N 1
ATOM 1118 C CA . ASP A 1 146 ? -19.984 -0.523 -1.441 1 89.25 146 ASP A CA 1
ATOM 1119 C C . ASP A 1 146 ? -21.406 -0.543 -2.018 1 89.25 146 ASP A C 1
ATOM 1121 O O . ASP A 1 146 ? -21.703 -1.336 -2.912 1 89.25 146 ASP A O 1
ATOM 1125 N N . ALA A 1 147 ? -22.219 0.341 -1.539 1 87.19 147 ALA A N 1
ATOM 1126 C CA . ALA A 1 147 ? -23.609 0.367 -1.964 1 87.19 147 ALA A CA 1
ATOM 1127 C C . ALA A 1 147 ? -23.734 0.737 -3.439 1 87.19 147 ALA A C 1
ATOM 1129 O O . ALA A 1 147 ? -24.734 0.44 -4.082 1 87.19 147 ALA A O 1
ATOM 1130 N N . ASN A 1 148 ? -22.688 1.385 -3.979 1 89.25 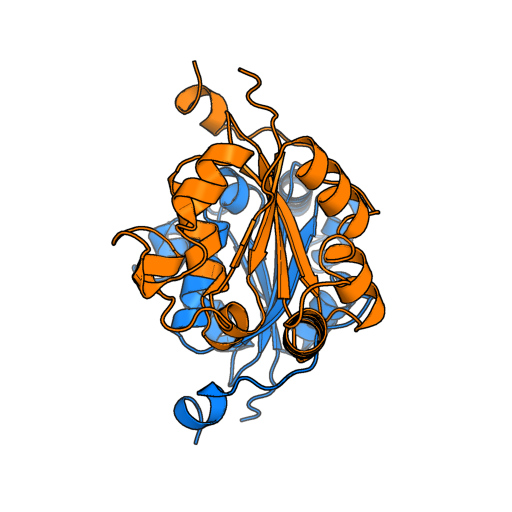148 ASN A N 1
ATOM 1131 C CA . ASN A 1 148 ? -22.703 1.782 -5.383 1 89.25 148 ASN A CA 1
ATOM 1132 C C . ASN A 1 148 ? -21.938 0.782 -6.254 1 89.25 148 ASN A C 1
ATOM 1134 O O . ASN A 1 148 ? -21.938 0.894 -7.48 1 89.25 148 ASN A O 1
ATOM 1138 N N . VAL A 1 149 ? -21.281 -0.21 -5.652 1 88.44 149 VAL A N 1
ATOM 1139 C CA . VAL A 1 149 ? -20.5 -1.212 -6.371 1 88.44 149 VAL A CA 1
ATOM 1140 C C . VAL A 1 149 ? -21.297 -2.52 -6.449 1 88.44 149 VAL A C 1
ATOM 1142 O O . VAL A 1 149 ? -21.219 -3.232 -7.453 1 88.44 149 VAL A O 1
ATOM 1145 N N . TYR A 1 150 ? -22 -2.762 -5.414 1 88.44 150 TYR A N 1
ATOM 1146 C CA . TYR A 1 150 ? -22.719 -4.023 -5.309 1 88.44 150 TYR A CA 1
ATOM 1147 C C . TYR A 1 150 ? -24.234 -3.787 -5.293 1 88.44 150 TYR A C 1
ATOM 1149 O O . TYR A 1 150 ? -24.703 -2.74 -4.836 1 88.44 150 TYR A O 1
ATOM 1157 N N . GLU A 1 151 ? -25.016 -4.883 -5.801 1 86.62 151 GLU A N 1
ATOM 1158 C CA . GLU A 1 151 ? -26.469 -4.84 -5.766 1 86.62 151 GLU A CA 1
ATOM 1159 C C . GLU A 1 151 ? -27.016 -5.527 -4.516 1 86.62 151 GLU A C 1
ATOM 1161 O O . GLU A 1 151 ? -26.391 -6.461 -3.994 1 86.62 151 GLU A O 1
ATOM 1166 N N . MET B 1 1 ? 22.75 16.766 0.228 1 62.72 1 MET B N 1
ATOM 1167 C CA . MET B 1 1 ? 21.625 16.359 1.061 1 62.72 1 MET B CA 1
ATOM 1168 C C . MET B 1 1 ? 21.453 14.852 1.044 1 62.72 1 MET B C 1
ATOM 1170 O O . MET B 1 1 ? 21.766 14.195 0.047 1 62.72 1 MET B O 1
ATOM 1174 N N . SER B 1 2 ? 21.188 14.258 2.242 1 77.38 2 SER B N 1
ATOM 1175 C CA . SER B 1 2 ? 21.172 12.805 2.396 1 77.38 2 SER B CA 1
ATOM 1176 C C . SER B 1 2 ? 20.062 12.164 1.584 1 77.38 2 SER B C 1
ATOM 1178 O O . SER B 1 2 ? 18.938 12.695 1.522 1 77.38 2 SER B O 1
ATOM 1180 N N . ASN B 1 3 ? 20.375 11.18 0.782 1 86.88 3 ASN B N 1
ATOM 1181 C CA . ASN B 1 3 ? 19.391 10.391 0.059 1 86.88 3 ASN B CA 1
ATOM 1182 C C . ASN B 1 3 ? 18.703 9.375 0.969 1 86.88 3 ASN B C 1
ATOM 1184 O O . ASN B 1 3 ? 17.953 8.516 0.498 1 86.88 3 ASN B O 1
ATOM 1188 N N . THR B 1 4 ? 18.906 9.586 2.283 1 92.75 4 THR B N 1
ATOM 1189 C CA . THR B 1 4 ? 18.375 8.586 3.197 1 92.75 4 THR B CA 1
ATOM 1190 C C . THR B 1 4 ? 17.391 9.211 4.18 1 92.75 4 THR B C 1
ATOM 1192 O O . THR B 1 4 ? 17.062 8.617 5.211 1 92.75 4 THR B O 1
ATOM 1195 N N . GLU B 1 5 ? 17.031 10.438 3.811 1 97.31 5 GLU B N 1
ATOM 1196 C CA . GLU B 1 5 ? 15.984 11.078 4.605 1 97.31 5 GLU B CA 1
ATOM 1197 C C . GLU B 1 5 ? 14.672 10.305 4.504 1 97.31 5 GLU B C 1
ATOM 1199 O O . GLU B 1 5 ? 14.359 9.727 3.461 1 97.31 5 GLU B O 1
ATOM 1204 N N . GLN B 1 6 ? 13.938 10.258 5.641 1 98.5 6 GLN B N 1
ATOM 1205 C CA . GLN B 1 6 ? 12.664 9.539 5.676 1 98.5 6 GLN B CA 1
ATOM 1206 C C . GLN B 1 6 ? 11.531 10.461 6.113 1 98.5 6 GLN B C 1
ATOM 1208 O O . GLN B 1 6 ? 11.711 11.305 6.992 1 98.5 6 GLN B O 1
ATOM 1213 N N . THR B 1 7 ? 10.391 10.289 5.527 1 98.81 7 THR B N 1
ATOM 1214 C CA . THR B 1 7 ? 9.172 10.977 5.941 1 98.81 7 THR B CA 1
ATOM 1215 C C . THR B 1 7 ? 8.062 9.969 6.238 1 98.81 7 THR B C 1
ATOM 1217 O O . THR B 1 7 ? 8.086 8.844 5.742 1 98.81 7 THR B O 1
ATOM 1220 N N . TYR B 1 8 ? 7.207 10.352 7.121 1 98.88 8 TYR B N 1
ATOM 1221 C CA . TYR B 1 8 ? 5.988 9.594 7.402 1 98.88 8 TYR B CA 1
ATOM 1222 C C . TYR B 1 8 ? 4.793 10.203 6.676 1 98.88 8 TYR B C 1
ATOM 1224 O O . TYR B 1 8 ? 4.5 11.391 6.836 1 98.88 8 TYR B O 1
ATOM 1232 N N . ILE B 1 9 ? 4.141 9.398 5.828 1 98.88 9 ILE B N 1
ATOM 1233 C CA . ILE B 1 9 ? 2.916 9.75 5.125 1 98.88 9 ILE B CA 1
ATOM 1234 C C . ILE B 1 9 ? 1.788 8.812 5.547 1 98.88 9 ILE B C 1
ATOM 1236 O O . ILE B 1 9 ? 2 7.605 5.703 1 98.88 9 ILE B O 1
ATOM 1240 N N . MET B 1 10 ? 0.641 9.336 5.719 1 98.88 10 MET B N 1
ATOM 1241 C CA . MET B 1 10 ? -0.528 8.531 6.07 1 98.88 10 MET B CA 1
ATOM 1242 C C . MET B 1 10 ? -1.697 8.836 5.141 1 98.88 10 MET B C 1
ATOM 1244 O O . MET B 1 10 ? -2.082 10 4.98 1 98.88 10 MET B O 1
ATOM 1248 N N . VAL B 1 11 ? -2.18 7.871 4.484 1 98.88 11 VAL B N 1
ATOM 1249 C CA . VAL B 1 11 ? -3.494 8.016 3.867 1 98.88 11 VAL B CA 1
ATOM 1250 C C . VAL B 1 11 ? -4.578 7.93 4.938 1 98.88 11 VAL B C 1
ATOM 1252 O O . VAL B 1 11 ? -4.73 6.898 5.598 1 98.88 11 VAL B O 1
ATOM 1255 N N . LYS B 1 12 ? -5.305 9 5.125 1 98.69 12 LYS B N 1
ATOM 1256 C CA . LYS B 1 12 ? -6.301 9.109 6.191 1 98.69 12 LYS B CA 1
ATOM 1257 C C . LYS B 1 12 ? -7.551 8.305 5.859 1 98.69 12 LYS B C 1
ATOM 1259 O O . LYS B 1 12 ? -7.641 7.695 4.793 1 98.69 12 LYS B O 1
ATOM 1264 N N . VAL B 1 13 ? -8.516 8.312 6.77 1 98.5 13 VAL B N 1
ATOM 1265 C CA . VAL B 1 13 ? -9.734 7.52 6.672 1 98.5 13 VAL B CA 1
ATOM 1266 C C . VAL B 1 13 ? -10.477 7.863 5.383 1 98.5 13 VAL B C 1
ATOM 1268 O O . VAL B 1 13 ? -10.938 6.973 4.668 1 98.5 13 VAL B O 1
ATOM 1271 N N . ASP B 1 14 ? -10.531 9.102 5.043 1 98.38 14 ASP B N 1
ATOM 1272 C CA . ASP B 1 14 ? -11.258 9.516 3.844 1 98.38 14 ASP B CA 1
ATOM 1273 C C . ASP B 1 14 ? -10.539 9.031 2.582 1 98.38 14 ASP B C 1
ATOM 1275 O O . ASP B 1 14 ? -11.188 8.672 1.596 1 98.38 14 ASP B O 1
ATOM 1279 N N . GLY B 1 15 ? -9.203 9.055 2.566 1 98.44 15 GLY B N 1
ATOM 1280 C CA . GLY B 1 15 ? -8.469 8.516 1.434 1 98.44 15 GLY B CA 1
ATOM 1281 C C . GLY B 1 15 ? -8.688 7.027 1.236 1 98.44 15 GLY B C 1
ATOM 1282 O O . GLY B 1 15 ? -8.82 6.559 0.104 1 98.44 15 GLY B O 1
ATOM 1283 N N . VAL B 1 16 ? -8.711 6.309 2.354 1 98.75 16 VAL B N 1
ATOM 1284 C CA . VAL B 1 16 ? -8.969 4.875 2.287 1 98.75 16 VAL B CA 1
ATOM 1285 C C . VAL B 1 16 ? -10.383 4.625 1.784 1 98.75 16 VAL B C 1
ATOM 1287 O O . VAL B 1 16 ? -10.594 3.814 0.877 1 98.75 16 VAL B O 1
ATOM 1290 N N . GLN B 1 17 ? -11.336 5.387 2.309 1 98 17 GLN B N 1
ATOM 1291 C CA . GLN B 1 17 ? -12.742 5.223 1.947 1 98 17 GLN B CA 1
ATOM 1292 C C . GLN B 1 17 ? -12.969 5.543 0.473 1 98 17 GLN B C 1
ATOM 1294 O O . GLN B 1 17 ? -13.859 4.969 -0.16 1 98 17 GLN B O 1
ATOM 1299 N N . ARG B 1 18 ? -12.133 6.344 -0.056 1 97.75 18 ARG B N 1
ATOM 1300 C CA . ARG B 1 18 ? -12.305 6.754 -1.445 1 97.75 18 ARG B CA 1
ATOM 1301 C C . ARG B 1 18 ? -11.398 5.949 -2.371 1 97.75 18 ARG B C 1
ATOM 1303 O O . ARG B 1 18 ? -11.266 6.273 -3.553 1 97.75 18 ARG B O 1
ATOM 1310 N N . SER B 1 19 ? -10.758 4.965 -1.865 1 98.12 19 SER B N 1
ATOM 1311 C CA . SER B 1 19 ? -9.938 4.039 -2.645 1 98.12 19 SER B CA 1
ATOM 1312 C C . SER B 1 19 ? -8.805 4.766 -3.355 1 98.12 19 SER B C 1
ATOM 1314 O O . SER B 1 19 ? -8.594 4.574 -4.555 1 98.12 19 SER B O 1
ATOM 1316 N N . LEU B 1 20 ? -8.07 5.523 -2.555 1 98.69 20 LEU B N 1
ATOM 1317 C CA . LEU B 1 20 ? -7.012 6.34 -3.135 1 98.69 20 LEU B CA 1
ATOM 1318 C C . LEU B 1 20 ? -5.641 5.863 -2.676 1 98.69 20 LEU B C 1
ATOM 1320 O O . LEU B 1 20 ? -4.625 6.5 -2.963 1 98.69 20 LEU B O 1
ATOM 1324 N N . VAL B 1 21 ? -5.562 4.754 -1.955 1 98.88 21 VAL B N 1
ATOM 1325 C CA . VAL B 1 21 ? -4.297 4.277 -1.407 1 98.88 21 VAL B CA 1
ATOM 1326 C C . VAL B 1 21 ? -3.301 4.035 -2.539 1 98.88 21 VAL B C 1
ATOM 1328 O O . VAL B 1 21 ? -2.174 4.531 -2.5 1 98.88 21 VAL B O 1
ATOM 1331 N N . GLY B 1 22 ? -3.705 3.314 -3.562 1 98.88 22 GLY B N 1
ATOM 1332 C CA . GLY B 1 22 ? -2.836 3.039 -4.695 1 98.88 22 GLY B CA 1
ATOM 1333 C C . GLY B 1 22 ? -2.379 4.293 -5.414 1 98.88 22 GLY B C 1
ATOM 1334 O O . GLY B 1 22 ? -1.211 4.406 -5.793 1 98.88 22 GLY B O 1
ATOM 1335 N N . GLU B 1 23 ? -3.27 5.199 -5.602 1 98.69 23 GLU B N 1
ATOM 1336 C CA . GLU B 1 23 ? -2.963 6.465 -6.266 1 98.69 23 GLU B CA 1
ATOM 1337 C C . GLU B 1 23 ? -1.872 7.227 -5.52 1 98.69 23 GLU B C 1
ATOM 1339 O O . GLU B 1 23 ? -0.902 7.688 -6.125 1 98.69 23 GLU B O 1
ATOM 1344 N N . ILE B 1 24 ? -2.043 7.348 -4.23 1 98.69 24 ILE B N 1
ATOM 1345 C CA . ILE B 1 24 ? -1.122 8.125 -3.41 1 98.69 24 ILE B CA 1
ATOM 1346 C C . ILE B 1 24 ? 0.247 7.453 -3.389 1 98.69 24 ILE B C 1
ATOM 1348 O O . ILE B 1 24 ? 1.27 8.102 -3.621 1 98.69 24 ILE B O 1
ATOM 1352 N N . LEU B 1 25 ? 0.275 6.137 -3.154 1 98.75 25 LEU B N 1
ATOM 1353 C CA . LEU B 1 25 ? 1.526 5.391 -3.213 1 98.75 25 LEU B CA 1
ATOM 1354 C C . LEU B 1 25 ? 2.201 5.566 -4.57 1 98.75 25 LEU B C 1
ATOM 1356 O O . LEU B 1 25 ? 3.406 5.82 -4.641 1 98.75 25 LEU B O 1
ATOM 1360 N N . GLY B 1 26 ? 1.423 5.473 -5.582 1 98.56 26 GLY B N 1
ATOM 1361 C CA . GLY B 1 26 ? 1.948 5.539 -6.938 1 98.56 26 GLY B CA 1
ATOM 1362 C C . GLY B 1 26 ? 2.598 6.871 -7.262 1 98.56 26 GLY B C 1
ATOM 1363 O O . GLY B 1 26 ? 3.602 6.922 -7.973 1 98.56 26 GLY B O 1
ATOM 1364 N N . ARG B 1 27 ? 2.031 7.91 -6.801 1 98.62 27 ARG B N 1
ATOM 1365 C CA . ARG B 1 27 ? 2.598 9.227 -7.066 1 98.62 27 ARG B CA 1
ATOM 1366 C C . ARG B 1 27 ? 4 9.352 -6.484 1 98.62 27 ARG B C 1
ATOM 1368 O O . ARG B 1 27 ? 4.906 9.875 -7.137 1 98.62 27 ARG B O 1
ATOM 1375 N N . PHE B 1 28 ? 4.211 8.914 -5.242 1 98.69 28 PHE B N 1
ATOM 1376 C CA . PHE B 1 28 ? 5.527 8.969 -4.613 1 98.69 28 PHE B CA 1
ATOM 1377 C C . PHE B 1 28 ? 6.508 8.039 -5.32 1 98.69 28 PHE B C 1
ATOM 1379 O O . PHE B 1 28 ? 7.664 8.406 -5.543 1 98.69 28 PHE B O 1
ATOM 1386 N N . GLU B 1 29 ? 6.027 6.836 -5.711 1 98.5 29 GLU B N 1
ATOM 1387 C CA . GLU B 1 29 ? 6.875 5.887 -6.426 1 98.5 29 GLU B CA 1
ATOM 1388 C C . GLU B 1 29 ? 7.305 6.441 -7.781 1 98.5 29 GLU B C 1
ATOM 1390 O O . GLU B 1 29 ? 8.469 6.328 -8.164 1 98.5 29 GLU B O 1
ATOM 1395 N N . ARG B 1 30 ? 6.371 7.016 -8.484 1 97.31 30 ARG B N 1
ATOM 1396 C CA . ARG B 1 30 ? 6.664 7.551 -9.805 1 97.31 30 ARG B CA 1
ATOM 1397 C C . ARG B 1 30 ? 7.688 8.68 -9.734 1 97.31 30 ARG B C 1
ATOM 1399 O O . ARG B 1 30 ? 8.484 8.867 -10.656 1 97.31 30 ARG B O 1
ATOM 1406 N N . ARG B 1 31 ? 7.656 9.414 -8.633 1 97 31 ARG B N 1
ATOM 1407 C CA . ARG B 1 31 ? 8.633 10.484 -8.461 1 97 31 ARG B CA 1
ATOM 1408 C C . ARG B 1 31 ? 10.023 9.914 -8.203 1 97 31 ARG B C 1
ATOM 1410 O O . ARG B 1 31 ? 11.031 10.602 -8.414 1 97 31 ARG B O 1
ATOM 1417 N N . GLY B 1 32 ? 10.062 8.672 -7.66 1 97 32 GLY B N 1
ATOM 1418 C CA . GLY B 1 32 ? 11.344 8.016 -7.449 1 97 32 GLY B CA 1
ATOM 1419 C C . GLY B 1 32 ? 11.625 7.703 -5.992 1 97 32 GLY B C 1
ATOM 1420 O O . GLY B 1 32 ? 12.695 7.203 -5.652 1 97 32 GLY B O 1
ATOM 1421 N N . TYR B 1 33 ? 10.664 8.039 -5.086 1 98.06 33 TYR B N 1
ATOM 1422 C CA . TYR B 1 33 ? 10.867 7.766 -3.67 1 98.06 33 TYR B CA 1
ATOM 1423 C C . TYR B 1 33 ? 10.641 6.289 -3.359 1 98.06 33 TYR B C 1
ATOM 1425 O O . TYR B 1 33 ? 9.828 5.633 -4.012 1 98.06 33 TYR B O 1
ATOM 1433 N N . LYS B 1 34 ? 11.328 5.82 -2.404 1 97.88 34 LYS B N 1
ATOM 1434 C CA . LYS B 1 34 ? 11.344 4.41 -2.025 1 97.88 34 LYS B CA 1
ATOM 1435 C C . LYS B 1 34 ? 10.438 4.156 -0.82 1 97.88 34 LYS B C 1
ATOM 1437 O O . LYS B 1 34 ? 10.523 4.867 0.184 1 97.88 34 LYS B O 1
ATOM 1442 N N . ILE B 1 35 ? 9.547 3.154 -0.956 1 98.75 35 ILE B N 1
ATOM 1443 C CA . ILE B 1 35 ? 8.781 2.719 0.207 1 98.75 35 ILE B CA 1
ATOM 1444 C C . ILE B 1 35 ? 9.664 1.861 1.113 1 98.75 35 ILE B C 1
ATOM 1446 O O . ILE B 1 35 ? 10.266 0.886 0.661 1 98.75 35 ILE B O 1
ATOM 1450 N N . VAL B 1 36 ? 9.703 2.23 2.41 1 98.81 36 VAL B N 1
ATOM 1451 C CA . VAL B 1 36 ? 10.547 1.428 3.291 1 98.81 36 VAL B CA 1
ATOM 1452 C C . VAL B 1 36 ? 9.711 0.891 4.453 1 98.81 36 VAL B C 1
ATOM 1454 O O . VAL B 1 36 ? 10.195 0.07 5.238 1 98.81 36 VAL B O 1
ATOM 1457 N N . ALA B 1 37 ? 8.484 1.326 4.57 1 98.88 37 ALA B N 1
ATOM 1458 C CA . ALA B 1 37 ? 7.484 0.74 5.461 1 98.88 37 ALA B CA 1
ATOM 1459 C C . ALA B 1 37 ? 6.07 1.065 4.984 1 98.88 37 ALA B C 1
ATOM 1461 O O . ALA B 1 37 ? 5.824 2.143 4.434 1 98.88 37 ALA B O 1
ATOM 1462 N N . LEU B 1 38 ? 5.18 0.163 5.238 1 98.88 38 LEU B N 1
ATOM 1463 C CA . LEU B 1 38 ? 3.812 0.271 4.746 1 98.88 38 LEU B CA 1
ATOM 1464 C C . LEU B 1 38 ? 2.881 -0.656 5.52 1 98.88 38 LEU B C 1
ATOM 1466 O O . LEU B 1 38 ? 3.191 -1.835 5.711 1 98.88 38 LEU B O 1
ATOM 1470 N N . LYS B 1 39 ? 1.762 -0.101 5.992 1 98.81 39 LYS B N 1
ATOM 1471 C CA . LYS B 1 39 ? 0.763 -0.99 6.578 1 98.81 39 LYS B CA 1
ATOM 1472 C C . LYS B 1 39 ? -0.598 -0.305 6.672 1 98.81 39 LYS B C 1
ATOM 1474 O O . LYS B 1 39 ? -0.674 0.916 6.824 1 98.81 39 LYS B O 1
ATOM 1479 N N . MET B 1 40 ? -1.613 -1.076 6.57 1 98.81 40 MET B N 1
ATOM 1480 C CA . MET B 1 40 ? -2.963 -0.661 6.945 1 98.81 40 MET B CA 1
ATOM 1481 C C . MET B 1 40 ? -3.246 -0.981 8.406 1 98.81 40 MET B C 1
ATOM 1483 O O . MET B 1 40 ? -2.873 -2.049 8.898 1 98.81 40 MET B O 1
ATOM 1487 N N . THR B 1 41 ? -3.865 -0.066 9.109 1 98.38 41 THR B N 1
ATOM 1488 C CA . THR B 1 41 ? -4.277 -0.31 10.484 1 98.38 41 THR B CA 1
ATOM 1489 C C . THR B 1 41 ? -5.52 0.51 10.836 1 98.38 41 THR B C 1
ATOM 1491 O O . THR B 1 41 ? -5.777 1.546 10.219 1 98.38 41 THR B O 1
ATOM 1494 N N . HIS B 1 42 ? -6.32 -0.019 11.727 1 98.38 42 HIS B N 1
ATOM 1495 C CA . HIS B 1 42 ? -7.371 0.751 12.383 1 98.38 42 HIS B CA 1
ATOM 1496 C C . HIS B 1 42 ? -6.926 1.231 13.758 1 98.38 42 HIS B C 1
ATOM 1498 O O . HIS B 1 42 ? -7.023 0.491 14.742 1 98.38 42 HIS B O 1
ATOM 1504 N N . PRO B 1 43 ? -6.461 2.441 13.805 1 98.25 43 PRO B N 1
ATOM 1505 C CA . PRO B 1 43 ? -5.836 2.887 15.047 1 98.25 43 PRO B CA 1
ATOM 1506 C C . PRO B 1 43 ? -6.852 3.172 16.156 1 98.25 43 PRO B C 1
ATOM 1508 O O . PRO B 1 43 ? -7.984 3.564 15.867 1 98.25 43 PRO B O 1
ATOM 1511 N N . SER B 1 44 ? -6.402 2.955 17.328 1 98.06 44 SER B N 1
ATOM 1512 C CA . SER B 1 44 ? -7.219 3.35 18.469 1 98.06 44 SER B CA 1
ATOM 1513 C C . SER B 1 44 ? -7.234 4.863 18.641 1 98.06 44 SER B C 1
ATOM 1515 O O . SER B 1 44 ? -6.359 5.562 18.125 1 98.06 44 SER B O 1
ATOM 1517 N N . LYS B 1 45 ? -8.227 5.328 19.359 1 98 45 LYS B N 1
ATOM 1518 C CA . LYS B 1 45 ? -8.297 6.754 19.672 1 98 45 LYS B CA 1
ATOM 1519 C C . LYS B 1 45 ? -7.051 7.215 20.406 1 98 45 LYS B C 1
ATOM 1521 O O . 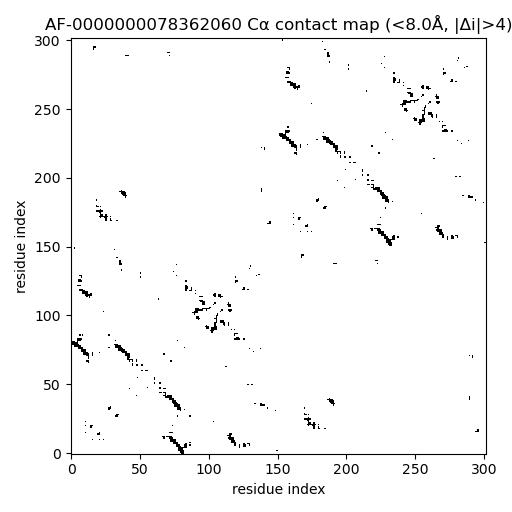LYS B 1 45 ? -6.508 8.281 20.125 1 98 45 LYS B O 1
ATOM 1526 N N . GLU B 1 46 ? -6.598 6.422 21.312 1 98.31 46 GLU B N 1
ATOM 1527 C CA . GLU B 1 46 ? -5.41 6.746 22.109 1 98.31 46 GLU B CA 1
ATOM 1528 C C . GLU B 1 46 ? -4.184 6.898 21.203 1 98.31 46 GLU B C 1
ATOM 1530 O O . GLU B 1 46 ? -3.4 7.836 21.375 1 98.31 46 GLU B O 1
ATOM 1535 N N . HIS B 1 47 ? -3.971 5.992 20.266 1 98.56 47 HIS B N 1
ATOM 1536 C CA . HIS B 1 47 ? -2.834 6.047 19.344 1 98.56 47 HIS B CA 1
ATOM 1537 C C . HIS B 1 47 ? -2.861 7.324 18.516 1 98.56 47 HIS B C 1
ATOM 1539 O O . HIS B 1 47 ? -1.828 7.973 18.328 1 98.56 47 HIS B O 1
ATOM 1545 N N . VAL B 1 48 ? -4.039 7.695 18.047 1 98.44 48 VAL B N 1
ATOM 1546 C CA . VAL B 1 48 ? -4.211 8.875 17.219 1 98.44 48 VAL B CA 1
ATOM 1547 C C . VAL B 1 48 ? -3.945 10.133 18.047 1 98.44 48 VAL B C 1
ATOM 1549 O O . VAL B 1 48 ? -3.287 11.07 17.562 1 98.44 48 VAL B O 1
ATOM 1552 N N . GLU B 1 49 ? -4.434 10.164 19.234 1 98.25 49 GLU B N 1
ATOM 1553 C CA . GLU B 1 49 ? -4.191 11.297 20.125 1 98.25 49 GLU B CA 1
ATOM 1554 C C . GLU B 1 49 ? -2.703 11.469 20.406 1 98.25 49 GLU B C 1
ATOM 1556 O O . GLU B 1 49 ? -2.205 12.594 20.484 1 98.25 49 GLU B O 1
ATOM 1561 N N . ASN B 1 50 ? -2.023 10.352 20.562 1 98.38 50 ASN B N 1
ATOM 1562 C CA . ASN B 1 50 ? -0.575 10.398 20.734 1 98.38 50 ASN B CA 1
ATOM 1563 C C . ASN B 1 50 ? 0.111 10.977 19.5 1 98.38 50 ASN B C 1
ATOM 1565 O O . ASN B 1 50 ? 1.03 11.789 19.609 1 98.38 50 ASN B O 1
ATOM 1569 N N . HIS B 1 51 ? -0.307 10.594 18.375 1 98.31 51 HIS B N 1
ATOM 1570 C CA . HIS B 1 51 ? 0.243 11.086 17.109 1 98.31 51 HIS B CA 1
ATOM 1571 C C . HIS B 1 51 ? 0.077 12.594 17 1 98.31 51 HIS B C 1
ATOM 1573 O O . HIS B 1 51 ? 0.988 13.289 16.531 1 98.31 51 HIS B O 1
ATOM 1579 N N . TYR B 1 52 ? -1.079 13.078 17.406 1 97.62 52 TYR B N 1
ATOM 1580 C CA . TYR B 1 52 ? -1.401 14.492 17.25 1 97.62 52 TYR B CA 1
ATOM 1581 C C . TYR B 1 52 ? -1.234 15.234 18.562 1 97.62 52 TYR B C 1
ATOM 1583 O O . TYR B 1 52 ? -1.889 16.25 18.797 1 97.62 52 TYR B O 1
ATOM 1591 N N . ALA B 1 53 ? -0.403 14.797 19.422 1 97.06 53 ALA B N 1
ATOM 1592 C CA . ALA B 1 53 ? -0.265 15.336 20.766 1 97.06 53 ALA B CA 1
ATOM 1593 C C . ALA B 1 53 ? 0.056 16.828 20.734 1 97.06 53 ALA B C 1
ATOM 1595 O O . ALA B 1 53 ? -0.373 17.578 21.609 1 97.06 53 ALA B O 1
ATOM 1596 N N . ASP B 1 54 ? 0.807 17.281 19.766 1 95.5 54 ASP B N 1
ATOM 1597 C CA . ASP B 1 54 ? 1.204 18.688 19.641 1 95.5 54 ASP B CA 1
ATOM 1598 C C . ASP B 1 54 ? -0.001 19.578 19.328 1 95.5 54 ASP B C 1
ATOM 1600 O O . ASP B 1 54 ? 0.082 20.797 19.438 1 95.5 54 ASP B O 1
ATOM 1604 N N . LEU B 1 55 ? -1.147 18.969 18.984 1 95.62 55 LEU B N 1
ATOM 1605 C CA . LEU B 1 55 ? -2.346 19.719 18.625 1 95.62 55 LEU B CA 1
ATOM 1606 C C . LEU B 1 55 ? -3.406 19.609 19.703 1 95.62 55 LEU B C 1
ATOM 1608 O O . LEU B 1 55 ? -4.555 20 19.5 1 95.62 55 LEU B O 1
ATOM 1612 N N . LYS B 1 56 ? -3.066 19.125 20.828 1 96.81 56 LYS B N 1
ATOM 1613 C CA . LYS B 1 56 ? -4.027 18.766 21.859 1 96.81 56 LYS B CA 1
ATOM 1614 C C . LYS B 1 56 ? -4.832 19.969 22.312 1 96.81 56 LYS B C 1
ATOM 1616 O O . LYS B 1 56 ? -5.973 19.844 22.766 1 96.81 56 LYS B O 1
ATOM 1621 N N . ASP B 1 57 ? -4.227 21.188 22.156 1 97.25 57 ASP B N 1
ATOM 1622 C CA . ASP B 1 57 ? -4.883 22.391 22.656 1 97.25 57 ASP B CA 1
ATOM 1623 C C . ASP B 1 57 ? -5.672 23.078 21.562 1 97.25 57 ASP B C 1
ATOM 1625 O O . ASP B 1 57 ? -6.316 24.109 21.797 1 97.25 57 ASP B O 1
ATOM 1629 N N . LYS B 1 58 ? -5.629 22.578 20.359 1 95.62 58 LYS B N 1
ATOM 1630 C CA . LYS B 1 58 ? -6.363 23.156 19.234 1 95.62 58 LYS B CA 1
ATOM 1631 C C . LYS B 1 58 ? -7.84 22.781 19.297 1 95.62 58 LYS B C 1
ATOM 1633 O O . LYS B 1 58 ? -8.188 21.672 19.688 1 95.62 58 LYS B O 1
ATOM 1638 N N . PRO B 1 59 ? -8.727 23.734 18.859 1 96.44 59 PRO B N 1
ATOM 1639 C CA . PRO B 1 59 ? -10.172 23.484 18.938 1 96.44 59 PRO B CA 1
ATOM 1640 C C . PRO B 1 59 ? -10.617 22.281 18.109 1 96.44 59 PRO B C 1
ATOM 1642 O O . PRO B 1 59 ? -11.617 21.641 18.453 1 96.44 59 PRO B O 1
ATOM 1645 N N . PHE B 1 60 ? -9.977 22.016 17.141 1 94.81 60 PHE B N 1
ATOM 1646 C CA . PHE B 1 60 ? -10.406 20.938 16.25 1 94.81 60 PHE B CA 1
ATOM 1647 C C . PHE B 1 60 ? -9.82 19.609 16.688 1 94.81 60 PHE B C 1
ATOM 1649 O O . PHE B 1 60 ? -10.086 18.578 16.078 1 94.81 60 PHE B O 1
ATOM 1656 N N . PHE B 1 61 ? -9.039 19.516 17.75 1 97.12 61 PHE B N 1
ATOM 1657 C CA . PHE B 1 61 ? -8.312 18.312 18.188 1 97.12 61 PHE B CA 1
ATOM 1658 C C . PHE B 1 61 ? -9.273 17.156 18.391 1 97.12 61 PHE B C 1
ATOM 1660 O O . PHE B 1 61 ? -9.031 16.047 17.891 1 97.12 61 PHE B O 1
ATOM 1667 N N . ALA B 1 62 ? -10.352 17.359 19.031 1 96.81 62 ALA B N 1
ATOM 1668 C CA . ALA B 1 62 ? -11.312 16.297 19.328 1 96.81 62 ALA B CA 1
ATOM 1669 C C . ALA B 1 62 ? -11.93 15.734 18.062 1 96.81 62 ALA B C 1
ATOM 1671 O O . ALA B 1 62 ? -12.047 14.516 17.891 1 96.81 62 ALA B O 1
ATOM 1672 N N . GLY B 1 63 ? -12.375 16.625 17.203 1 97.12 63 GLY B N 1
ATOM 1673 C CA . GLY B 1 63 ? -12.93 16.188 15.938 1 97.12 63 GLY B CA 1
ATOM 1674 C C . GLY B 1 63 ? -11.938 15.445 15.07 1 97.12 63 GLY B C 1
ATOM 1675 O O . GLY B 1 63 ? -12.281 14.43 14.453 1 97.12 63 GLY B O 1
ATOM 1676 N N . LEU B 1 64 ? -10.758 15.906 15.07 1 96.62 64 LEU B N 1
ATOM 1677 C CA . LEU B 1 64 ? -9.68 15.297 14.289 1 96.62 64 LEU B CA 1
ATOM 1678 C C . LEU B 1 64 ? -9.406 13.875 14.758 1 96.62 64 LEU B C 1
ATOM 1680 O O . LEU B 1 64 ? -9.383 12.945 13.953 1 96.62 64 LEU B O 1
ATOM 1684 N N . THR B 1 65 ? -9.219 13.672 16.031 1 97.88 65 THR B N 1
ATOM 1685 C CA . THR B 1 65 ? -8.852 12.359 16.547 1 97.88 65 THR B CA 1
ATOM 1686 C C . THR B 1 65 ? -10.031 11.391 16.438 1 97.88 65 THR B C 1
ATOM 1688 O O . THR B 1 65 ? -9.844 10.195 16.234 1 97.88 65 THR B O 1
ATOM 1691 N N . SER B 1 66 ? -11.281 11.922 16.547 1 98.12 66 SER B N 1
ATOM 1692 C CA . SER B 1 66 ? -12.461 11.094 16.328 1 98.12 66 SER B CA 1
ATOM 1693 C C . SER B 1 66 ? -12.539 10.602 14.883 1 98.12 66 SER B C 1
ATOM 1695 O O . SER B 1 66 ? -12.797 9.422 14.633 1 98.12 66 SER B O 1
ATOM 1697 N N . PHE B 1 67 ? -12.32 11.453 14 1 98 67 PHE B N 1
ATOM 1698 C CA . PHE B 1 67 ? -12.336 11.109 12.578 1 98 67 PHE B CA 1
ATOM 1699 C C . PHE B 1 67 ? -11.258 10.078 12.258 1 98 67 PHE B C 1
ATOM 1701 O O . PHE B 1 67 ? -11.539 9.047 11.648 1 98 67 PHE B O 1
ATOM 1708 N N . MET B 1 68 ? -10.07 10.281 12.727 1 97.69 68 MET B N 1
ATOM 1709 C CA . MET B 1 68 ? -8.906 9.461 12.391 1 97.69 68 MET B CA 1
ATOM 1710 C C . MET B 1 68 ? -9.023 8.078 13.008 1 97.69 68 MET B C 1
ATOM 1712 O O . MET B 1 68 ? -8.406 7.125 12.531 1 97.69 68 MET B O 1
ATOM 1716 N N . SER B 1 69 ? -9.773 7.957 14.062 1 98.12 69 SER B N 1
ATOM 1717 C CA . SER B 1 69 ? -9.93 6.656 14.703 1 98.12 69 SER B CA 1
ATOM 1718 C C . SER B 1 69 ? -11.227 5.977 14.266 1 98.12 69 SER B C 1
ATOM 1720 O O . SER B 1 69 ? -11.562 4.898 14.758 1 98.12 69 SER B O 1
ATOM 1722 N N . SER B 1 70 ? -11.984 6.547 13.32 1 97.94 70 SER B N 1
ATOM 1723 C CA . SER B 1 70 ? -13.297 6.039 12.914 1 97.94 70 SER B CA 1
ATOM 1724 C C . SER B 1 70 ? -13.156 4.934 11.875 1 97.94 70 SER B C 1
ATOM 1726 O O . SER B 1 70 ? -14.125 4.219 11.594 1 97.94 70 SER B O 1
ATOM 1728 N N . GLY B 1 71 ? -11.969 4.73 11.328 1 98.06 71 GLY B N 1
ATOM 1729 C CA . GLY B 1 71 ? -11.719 3.738 10.297 1 98.06 71 GLY B CA 1
ATOM 1730 C C . GLY B 1 71 ? -10.242 3.502 10.047 1 98.06 71 GLY B C 1
ATOM 1731 O O . GLY B 1 71 ? -9.391 4.051 10.758 1 98.06 71 GLY B O 1
ATOM 1732 N N . PRO B 1 72 ? -9.977 2.684 9.062 1 98.69 72 PRO B N 1
ATOM 1733 C CA . PRO B 1 72 ? -8.578 2.354 8.797 1 98.69 72 PRO B CA 1
ATOM 1734 C C . PRO B 1 72 ? -7.816 3.492 8.125 1 98.69 72 PRO B C 1
ATOM 1736 O O . PRO B 1 72 ? -8.422 4.316 7.43 1 98.69 72 PRO B O 1
ATOM 1739 N N . VAL B 1 73 ? -6.59 3.537 8.414 1 98.88 73 VAL B N 1
ATOM 1740 C CA . VAL B 1 73 ? -5.629 4.402 7.742 1 98.88 73 VAL B CA 1
ATOM 1741 C C . VAL B 1 73 ? -4.488 3.564 7.172 1 98.88 73 VAL B C 1
ATOM 1743 O O . VAL B 1 73 ? -4.34 2.391 7.516 1 98.88 73 VAL B O 1
ATOM 1746 N N . VAL B 1 74 ? -3.742 4.105 6.238 1 98.94 74 VAL B N 1
ATOM 1747 C CA . VAL B 1 74 ? -2.551 3.451 5.711 1 98.94 74 VAL B CA 1
ATOM 1748 C C . VAL B 1 74 ? -1.316 4.297 6.023 1 98.94 74 VAL B C 1
ATOM 1750 O O . VAL B 1 74 ? -1.218 5.445 5.594 1 98.94 74 VAL B O 1
ATOM 1753 N N . ALA B 1 75 ? -0.448 3.688 6.82 1 98.94 75 ALA B N 1
ATOM 1754 C CA . ALA B 1 75 ? 0.81 4.309 7.227 1 98.94 75 ALA B CA 1
ATOM 1755 C C . ALA B 1 75 ? 1.937 3.949 6.262 1 98.94 75 ALA B C 1
ATOM 1757 O O . ALA B 1 75 ? 2.125 2.777 5.93 1 98.94 75 ALA B O 1
ATOM 1758 N N . ILE B 1 76 ? 2.668 4.945 5.867 1 98.94 76 ILE B N 1
ATOM 1759 C CA . ILE B 1 76 ? 3.717 4.75 4.875 1 98.94 76 ILE B CA 1
ATOM 1760 C C . ILE B 1 76 ? 4.977 5.5 5.297 1 98.94 76 ILE B C 1
ATOM 1762 O O . ILE B 1 76 ? 4.898 6.633 5.781 1 98.94 76 ILE B O 1
ATOM 1766 N N . VAL B 1 77 ? 6.113 4.902 5.133 1 98.94 77 VAL B N 1
ATOM 1767 C CA . VAL B 1 77 ? 7.387 5.605 5.23 1 98.94 77 VAL B CA 1
ATOM 1768 C C . VAL B 1 77 ? 8.078 5.617 3.865 1 98.94 77 VAL B C 1
ATOM 1770 O O . VAL B 1 77 ? 8.312 4.562 3.271 1 98.94 77 VAL B O 1
ATOM 1773 N N . PHE B 1 78 ? 8.344 6.797 3.387 1 98.81 78 PHE B N 1
ATOM 1774 C CA . PHE B 1 78 ? 9.117 6.98 2.166 1 98.81 78 PHE B CA 1
ATOM 1775 C C . PHE B 1 78 ? 10.539 7.441 2.49 1 98.81 78 PHE B C 1
ATOM 1777 O O . PHE B 1 78 ? 10.758 8.148 3.479 1 98.81 78 PHE B O 1
ATOM 1784 N N . GLU B 1 79 ? 11.453 7.031 1.665 1 98.56 79 GLU B N 1
ATOM 1785 C CA . GLU B 1 79 ? 12.859 7.406 1.797 1 98.56 79 GLU B CA 1
ATOM 1786 C C . GLU B 1 79 ? 13.391 8.023 0.507 1 98.56 79 GLU B C 1
ATOM 1788 O O . GLU B 1 79 ? 13.102 7.535 -0.587 1 98.56 79 GLU B O 1
ATOM 1793 N N . GLY B 1 80 ? 14.148 9.086 0.666 1 97.62 80 GLY B N 1
ATOM 1794 C CA . GLY B 1 80 ? 14.789 9.727 -0.473 1 97.62 80 GLY B CA 1
ATOM 1795 C C . GLY B 1 80 ? 15.297 11.125 -0.167 1 97.62 80 GLY B C 1
ATOM 1796 O O . GLY B 1 80 ? 15.164 11.609 0.961 1 97.62 80 GLY B O 1
ATOM 1797 N N . LYS B 1 81 ? 15.828 11.742 -1.159 1 97.31 81 LYS B N 1
ATOM 1798 C CA . LYS B 1 81 ? 16.422 13.062 -1.019 1 97.31 81 LYS B CA 1
ATOM 1799 C C . LYS B 1 81 ? 15.359 14.117 -0.708 1 97.31 81 LYS B C 1
ATOM 1801 O O . LYS B 1 81 ? 14.383 14.258 -1.45 1 97.31 81 LYS B O 1
ATOM 1806 N N . ASP B 1 82 ? 15.508 14.781 0.416 1 98.06 82 ASP B N 1
ATOM 1807 C CA . ASP B 1 82 ? 14.672 15.914 0.791 1 98.06 82 ASP B CA 1
ATOM 1808 C C . ASP B 1 82 ? 13.195 15.508 0.867 1 98.06 82 ASP B C 1
ATOM 1810 O O . ASP B 1 82 ? 12.312 16.312 0.589 1 98.06 82 ASP B O 1
ATOM 1814 N N . VAL B 1 83 ? 12.93 14.297 1.215 1 98.38 83 VAL B N 1
ATOM 1815 C CA . VAL B 1 83 ? 11.609 13.703 1.054 1 98.38 83 VAL B CA 1
ATOM 1816 C C . VAL B 1 83 ? 10.641 14.328 2.057 1 98.38 83 VAL B C 1
ATOM 1818 O O . VAL B 1 83 ? 9.43 14.398 1.808 1 98.38 83 VAL B O 1
ATOM 1821 N N . VAL B 1 84 ? 11.062 14.828 3.195 1 98.62 84 VAL B N 1
ATOM 1822 C CA . VAL B 1 84 ? 10.148 15.469 4.133 1 98.62 84 VAL B CA 1
ATOM 1823 C C . VAL B 1 84 ? 9.562 16.734 3.502 1 98.62 84 VAL B C 1
ATOM 1825 O O . VAL B 1 84 ? 8.344 16.859 3.377 1 98.62 84 VAL B O 1
ATOM 1828 N N . LYS B 1 85 ? 10.383 17.594 3.049 1 98.19 85 LYS B N 1
ATOM 1829 C CA . LYS B 1 85 ? 9.961 18.844 2.439 1 98.19 85 LYS B CA 1
ATOM 1830 C C . LYS B 1 85 ? 9.203 18.594 1.14 1 98.19 85 LYS B C 1
ATOM 1832 O O . LYS B 1 85 ? 8.125 19.156 0.927 1 98.19 85 LYS B O 1
ATOM 1837 N N . GLN B 1 86 ? 9.734 17.75 0.322 1 98.12 86 GLN B N 1
ATOM 1838 C CA . GLN B 1 86 ? 9.125 17.484 -0.977 1 98.12 86 GLN B CA 1
ATOM 1839 C C . GLN B 1 86 ? 7.805 16.75 -0.822 1 98.12 86 GLN B C 1
ATOM 1841 O O . GLN B 1 86 ? 6.863 16.969 -1.588 1 98.12 86 GLN B O 1
ATOM 1846 N N . GLY B 1 87 ? 7.793 15.797 0.134 1 98.38 87 GLY B N 1
ATOM 1847 C CA . GLY B 1 87 ? 6.535 15.125 0.417 1 98.38 87 GLY B CA 1
ATOM 1848 C C . GLY B 1 87 ? 5.414 16.078 0.775 1 98.38 87 GLY B C 1
ATOM 1849 O O . GLY B 1 87 ? 4.293 15.938 0.281 1 98.38 87 GLY B O 1
ATOM 1850 N N . ARG B 1 88 ? 5.719 17 1.571 1 98.25 88 ARG B N 1
ATOM 1851 C CA . ARG B 1 88 ? 4.719 18 1.922 1 98.25 88 ARG B CA 1
ATOM 1852 C C . ARG B 1 88 ? 4.273 18.781 0.693 1 98.25 88 ARG B C 1
ATOM 1854 O O . ARG B 1 88 ? 3.092 19.094 0.542 1 98.25 88 ARG B O 1
ATOM 1861 N N . ALA B 1 89 ? 5.223 19.109 -0.105 1 98.31 89 ALA B N 1
ATOM 1862 C CA . ALA B 1 89 ? 4.891 19.844 -1.331 1 98.31 89 ALA B CA 1
ATOM 1863 C C . ALA B 1 89 ? 3.986 19 -2.232 1 98.31 89 ALA B C 1
ATOM 1865 O O . ALA B 1 89 ? 3.064 19.531 -2.859 1 98.31 89 ALA B O 1
ATOM 1866 N N . MET B 1 90 ? 4.219 17.703 -2.295 1 98.69 90 MET B N 1
ATOM 1867 C CA . MET B 1 90 ? 3.404 16.797 -3.102 1 98.69 90 MET B CA 1
ATOM 1868 C C . MET B 1 90 ? 1.989 16.703 -2.543 1 98.69 90 MET B C 1
ATOM 1870 O O . MET B 1 90 ? 1.029 16.547 -3.299 1 98.69 90 MET B O 1
ATOM 1874 N N . LEU B 1 91 ? 1.882 16.734 -1.245 1 98.5 91 LEU B N 1
ATOM 1875 C CA . LEU B 1 91 ? 0.561 16.719 -0.628 1 98.5 91 LEU B CA 1
ATOM 1876 C C . LEU B 1 91 ? -0.219 17.984 -0.969 1 98.5 91 LEU B C 1
ATOM 1878 O O . LEU B 1 91 ? -1.392 17.906 -1.345 1 98.5 91 LEU B O 1
ATOM 1882 N N . GLY B 1 92 ? 0.458 19.094 -0.841 1 98.31 92 GLY B N 1
ATOM 1883 C CA . GLY B 1 92 ? -0.202 20.375 -1.021 1 98.31 92 GLY B CA 1
ATOM 1884 C C . GLY B 1 92 ? -0.604 21.031 0.289 1 98.31 92 GLY B C 1
ATOM 1885 O O . GLY B 1 92 ? -0.391 20.453 1.362 1 98.31 92 GLY B O 1
ATOM 1886 N N . ALA B 1 93 ? -1.194 22.172 0.157 1 97.31 93 ALA B N 1
ATOM 1887 C CA . ALA B 1 93 ? -1.594 22.953 1.321 1 97.31 93 ALA B CA 1
ATOM 1888 C C . ALA B 1 93 ? -2.637 22.219 2.152 1 97.31 93 ALA B C 1
ATOM 1890 O O . ALA B 1 93 ? -3.418 21.422 1.619 1 97.31 93 ALA B O 1
ATOM 1891 N N . THR B 1 94 ? -2.617 22.469 3.477 1 95.19 94 THR B N 1
ATOM 1892 C CA . THR B 1 94 ? -3.566 21.844 4.395 1 95.19 94 THR B CA 1
ATOM 1893 C C . THR B 1 94 ? -5 22.094 3.932 1 95.19 94 THR B C 1
ATOM 1895 O O . THR B 1 94 ? -5.824 21.172 3.939 1 95.19 94 THR B O 1
ATOM 1898 N N . ASN B 1 95 ? -5.219 23.359 3.545 1 96.75 95 ASN B N 1
ATOM 1899 C CA . ASN B 1 95 ? -6.508 23.656 2.928 1 96.75 95 ASN B CA 1
ATOM 1900 C C . ASN B 1 95 ? -6.539 23.219 1.466 1 96.75 95 ASN B C 1
ATOM 1902 O O . ASN B 1 95 ? -5.898 23.844 0.615 1 96.75 95 ASN B O 1
ATOM 1906 N N . PRO B 1 96 ? -7.359 22.219 1.151 1 97.75 96 PRO B N 1
ATOM 1907 C CA . PRO B 1 96 ? -7.371 21.703 -0.218 1 97.75 96 PRO B CA 1
ATOM 1908 C C . PRO B 1 96 ? -7.758 22.766 -1.248 1 97.75 96 PRO B C 1
ATOM 1910 O O . PRO B 1 96 ? -7.25 22.75 -2.373 1 97.75 96 PRO B O 1
ATOM 1913 N N . LEU B 1 97 ? -8.617 23.688 -0.856 1 97.56 97 LEU B N 1
ATOM 1914 C CA . LEU B 1 97 ? -9.078 24.703 -1.795 1 97.56 97 LEU B CA 1
ATOM 1915 C C . LEU B 1 97 ? -7.969 25.688 -2.113 1 97.56 97 LEU B C 1
ATOM 1917 O O . LEU B 1 97 ? -8.062 26.453 -3.084 1 97.56 97 LEU B O 1
ATOM 1921 N N . ALA B 1 98 ? -6.949 25.672 -1.347 1 98 98 ALA B N 1
ATOM 1922 C CA . ALA B 1 98 ? -5.781 26.516 -1.572 1 98 98 ALA B CA 1
ATOM 1923 C C . ALA B 1 98 ? -4.621 25.719 -2.158 1 98 98 ALA B C 1
ATOM 1925 O O . ALA B 1 98 ? -3.52 26.234 -2.33 1 98 98 ALA B O 1
ATOM 1926 N N . SER B 1 99 ? -4.809 24.422 -2.391 1 98 99 SER B N 1
ATOM 1927 C CA . SER B 1 99 ? -3.766 23.562 -2.922 1 98 99 SER B CA 1
ATOM 1928 C C . SER B 1 99 ? -3.693 23.641 -4.441 1 98 99 SER B C 1
ATOM 1930 O O . SER B 1 99 ? -4.723 23.703 -5.117 1 98 99 SER B O 1
ATOM 1932 N N . ALA B 1 100 ? -2.576 23.641 -4.957 1 97.88 100 ALA B N 1
ATOM 1933 C CA . ALA B 1 100 ? -2.373 23.688 -6.402 1 97.88 100 ALA B CA 1
ATOM 1934 C C . ALA B 1 100 ? -2.832 22.391 -7.07 1 97.88 100 ALA B C 1
ATOM 1936 O O . ALA B 1 100 ? -2.715 21.312 -6.488 1 97.88 100 ALA B O 1
ATOM 1937 N N . SER B 1 101 ? -3.33 22.547 -8.32 1 97.31 101 SER B N 1
ATOM 1938 C CA . SER B 1 101 ? -3.594 21.359 -9.125 1 97.31 101 SER B CA 1
ATOM 1939 C C . SER B 1 101 ? -2.33 20.516 -9.305 1 97.31 101 SER B C 1
ATOM 1941 O O . SER B 1 101 ? -1.245 21.062 -9.516 1 97.31 101 SER B O 1
ATOM 1943 N N . GLY B 1 102 ? -2.494 19.234 -9.172 1 98.19 102 G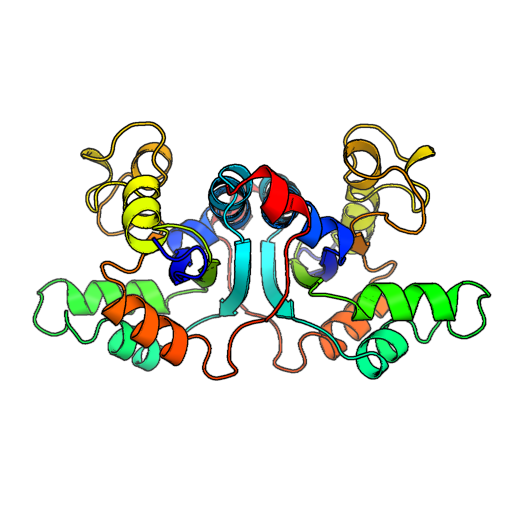LY B N 1
ATOM 1944 C CA . GLY B 1 102 ? -1.347 18.344 -9.273 1 98.19 102 GLY B CA 1
ATOM 1945 C C . GLY B 1 102 ? -0.882 17.812 -7.926 1 98.19 102 GLY B C 1
ATOM 1946 O O . GLY B 1 102 ? -0.182 16.812 -7.859 1 98.19 102 GLY B O 1
ATOM 1947 N N . THR B 1 103 ? -1.14 18.562 -6.875 1 98.62 103 THR B N 1
ATOM 1948 C CA . THR B 1 103 ? -0.888 18.031 -5.539 1 98.62 103 THR B CA 1
ATOM 1949 C C . THR B 1 103 ? -1.986 17.047 -5.137 1 98.62 103 THR B C 1
ATOM 1951 O O . THR B 1 103 ? -3.057 17.031 -5.746 1 98.62 103 THR B O 1
ATOM 1954 N N . ILE B 1 104 ? -1.7 16.297 -4.18 1 98.69 104 ILE B N 1
ATOM 1955 C CA . ILE B 1 104 ? -2.658 15.289 -3.742 1 98.69 104 ILE B CA 1
ATOM 1956 C C . ILE B 1 104 ? -3.922 15.969 -3.221 1 98.69 104 ILE B C 1
ATOM 1958 O O . ILE B 1 104 ? -5.031 15.633 -3.637 1 98.69 104 ILE B O 1
ATOM 1962 N N . ARG B 1 105 ? -3.77 16.953 -2.348 1 98.69 105 ARG B N 1
ATOM 1963 C CA . ARG B 1 105 ? -4.934 17.625 -1.775 1 98.69 105 ARG B CA 1
ATOM 1964 C C . ARG B 1 105 ? -5.625 18.5 -2.812 1 98.69 105 ARG B C 1
ATOM 1966 O O . ARG B 1 105 ? -6.84 18.703 -2.752 1 98.69 105 ARG B O 1
ATOM 1973 N N . GLY B 1 106 ? -4.879 19.047 -3.73 1 98.44 106 GLY B N 1
ATOM 1974 C CA . GLY B 1 106 ? -5.477 19.781 -4.828 1 98.44 106 GLY B CA 1
ATOM 1975 C C . GLY B 1 106 ? -6.297 18.906 -5.762 1 98.44 106 GLY B C 1
ATOM 1976 O O . GLY B 1 106 ? -7.324 19.344 -6.281 1 98.44 106 GLY B O 1
ATOM 1977 N N . ASP B 1 107 ? -5.898 17.719 -5.934 1 98.62 107 ASP B N 1
ATOM 1978 C CA . ASP B 1 107 ? -6.535 16.812 -6.887 1 98.62 107 ASP B CA 1
ATOM 1979 C C . ASP B 1 107 ? -7.707 16.078 -6.238 1 98.62 107 ASP B C 1
ATOM 1981 O O . ASP B 1 107 ? -8.68 15.742 -6.914 1 98.62 107 ASP B O 1
ATOM 1985 N N . PHE B 1 108 ? -7.617 15.859 -4.855 1 98.44 108 PHE B N 1
ATOM 1986 C CA . PHE B 1 108 ? -8.562 14.891 -4.316 1 98.44 108 PHE B CA 1
ATOM 1987 C C . PHE B 1 108 ? -9.266 15.453 -3.084 1 98.44 108 PHE B C 1
ATOM 1989 O O . PHE B 1 108 ? -10.219 14.852 -2.58 1 98.44 108 PHE B O 1
ATOM 1996 N N . GLY B 1 109 ? -8.711 16.609 -2.58 1 97.5 109 GLY B N 1
ATOM 1997 C CA . GLY B 1 109 ? -9.312 17.172 -1.385 1 97.5 109 GLY B CA 1
ATOM 1998 C C . GLY B 1 109 ? -10.289 18.297 -1.684 1 97.5 109 GLY B C 1
ATOM 1999 O O . GLY B 1 109 ? -10.117 19.031 -2.658 1 97.5 109 GLY B O 1
ATOM 2000 N N . ILE B 1 110 ? -11.32 18.406 -0.894 1 96.62 110 ILE B N 1
ATOM 2001 C CA . ILE B 1 110 ? -12.297 19.484 -1.025 1 96.62 110 ILE B CA 1
ATOM 2002 C C . ILE B 1 110 ? -12.414 20.25 0.298 1 96.62 110 ILE B C 1
ATOM 2004 O O . ILE B 1 110 ? -12.312 21.469 0.331 1 96.62 110 ILE B O 1
ATOM 2008 N N . ASP B 1 111 ? -12.539 19.5 1.379 1 95.12 111 ASP B N 1
ATOM 2009 C CA . ASP B 1 111 ? -12.75 20.078 2.703 1 95.12 111 ASP B CA 1
ATOM 2010 C C . ASP B 1 111 ? -11.523 19.875 3.592 1 95.12 111 ASP B C 1
ATOM 2012 O O . ASP B 1 111 ? -10.914 18.797 3.59 1 95.12 111 ASP B O 1
ATOM 2016 N N . MET B 1 112 ? -11.234 20.812 4.43 1 92.94 112 MET B N 1
ATOM 2017 C CA . MET B 1 112 ? -10.031 20.828 5.254 1 92.94 112 MET B CA 1
ATOM 2018 C C . MET B 1 112 ? -10.031 19.672 6.242 1 92.94 112 MET B C 1
ATOM 2020 O O . MET B 1 112 ? -8.984 19.109 6.559 1 92.94 112 MET B O 1
ATOM 2024 N N . GLY B 1 113 ? -11.172 19.281 6.754 1 92.06 113 GLY B N 1
ATOM 2025 C CA . GLY B 1 113 ? -11.258 18.203 7.727 1 92.06 113 GLY B CA 1
ATOM 2026 C C . GLY B 1 113 ? -11.148 16.828 7.098 1 92.06 113 GLY B C 1
ATOM 2027 O O . GLY B 1 113 ? -11.062 15.812 7.805 1 92.06 113 GLY B O 1
ATOM 2028 N N . ARG B 1 114 ? -11.234 16.75 5.758 1 94.31 114 ARG B N 1
ATOM 2029 C CA . ARG B 1 114 ? -11.125 15.547 4.945 1 94.31 114 ARG B CA 1
ATOM 2030 C C . ARG B 1 114 ? -10.109 15.727 3.82 1 94.31 114 ARG B C 1
ATOM 2032 O O . ARG B 1 114 ? -10.469 15.664 2.643 1 94.31 114 ARG B O 1
ATOM 2039 N N . ASN B 1 115 ? -8.891 15.859 4.27 1 96.56 115 ASN B N 1
ATOM 2040 C CA . ASN B 1 115 ? -7.902 16.312 3.293 1 96.56 115 ASN B CA 1
ATOM 2041 C C . ASN B 1 115 ? -6.934 15.188 2.93 1 96.56 115 ASN B C 1
ATOM 2043 O O . ASN B 1 115 ? -5.773 15.445 2.6 1 96.56 115 ASN B O 1
ATOM 2047 N N . ILE B 1 116 ? -7.281 13.914 3.061 1 98.19 116 ILE B N 1
ATOM 2048 C CA . ILE B 1 116 ? -6.801 12.734 2.348 1 98.19 116 ILE B CA 1
ATOM 2049 C C . ILE B 1 116 ? -5.551 12.188 3.033 1 98.19 116 ILE B C 1
ATOM 2051 O O . ILE B 1 116 ? -5.43 10.977 3.244 1 98.19 116 ILE B O 1
ATOM 2055 N N . CYS B 1 117 ? -4.594 13.133 3.383 1 98.44 117 CYS B N 1
ATOM 2056 C CA . CYS B 1 117 ? -3.305 12.609 3.82 1 98.44 117 CYS B CA 1
ATOM 2057 C C . CYS B 1 117 ? -2.73 13.445 4.953 1 98.44 117 CYS B C 1
ATOM 2059 O O . CYS B 1 117 ? -3.123 14.602 5.137 1 98.44 117 CYS B O 1
ATOM 2061 N N . HIS B 1 118 ? -1.935 12.844 5.703 1 98.38 118 HIS B N 1
ATOM 2062 C CA . HIS B 1 118 ? -1.009 13.469 6.641 1 98.38 118 HIS B CA 1
ATOM 2063 C C . HIS B 1 118 ? 0.437 13.281 6.191 1 98.38 118 HIS B C 1
ATOM 2065 O O . HIS B 1 118 ? 0.784 12.25 5.613 1 98.38 118 HIS B O 1
ATOM 2071 N N . GLY B 1 119 ? 1.296 14.266 6.406 1 98.5 119 GLY B N 1
ATOM 2072 C CA . GLY B 1 119 ? 2.727 14.172 6.164 1 98.5 119 GLY B CA 1
ATOM 2073 C C . GLY B 1 119 ? 3.559 14.891 7.203 1 98.5 119 GLY B C 1
ATOM 2074 O O . GLY B 1 119 ? 3.178 15.961 7.68 1 98.5 119 GLY B O 1
ATOM 2075 N N . SER B 1 120 ? 4.66 14.289 7.477 1 98.31 120 SER B N 1
ATOM 2076 C CA . SER B 1 120 ? 5.559 14.898 8.453 1 98.31 120 SER B CA 1
ATOM 2077 C C . SER B 1 120 ? 5.965 16.312 8.039 1 98.31 120 SER B C 1
ATOM 2079 O O . SER B 1 120 ? 6.207 16.562 6.855 1 98.31 120 SER B O 1
ATOM 2081 N N . ASP B 1 121 ? 6.145 17.203 9.016 1 96.38 121 ASP B N 1
ATOM 2082 C CA . ASP B 1 121 ? 6.434 18.594 8.68 1 96.38 121 ASP B CA 1
ATOM 2083 C C . ASP B 1 121 ? 7.906 18.922 8.914 1 96.38 121 ASP B C 1
ATOM 2085 O O . ASP B 1 121 ? 8.375 20 8.547 1 96.38 121 ASP B O 1
ATOM 2089 N N . SER B 1 122 ? 8.609 18.031 9.57 1 97.75 122 SER B N 1
ATOM 2090 C CA . SER B 1 122 ? 10.039 18.156 9.805 1 97.75 122 SER B CA 1
ATOM 2091 C C . SER B 1 122 ? 10.711 16.797 9.922 1 97.75 122 SER B C 1
ATOM 2093 O O . SER B 1 122 ? 10.039 15.781 10.117 1 97.75 122 SER B O 1
ATOM 2095 N N . VAL B 1 123 ? 12 16.828 9.773 1 98.06 123 VAL B N 1
ATOM 2096 C CA . VAL B 1 123 ? 12.773 15.594 9.93 1 98.06 123 VAL B CA 1
ATOM 2097 C C . VAL B 1 123 ? 12.602 15.055 11.344 1 98.06 123 VAL B C 1
ATOM 2099 O O . VAL B 1 123 ? 12.453 13.844 11.547 1 98.06 123 VAL B O 1
ATOM 2102 N N . GLU B 1 124 ? 12.57 15.945 12.297 1 97.75 124 GLU B N 1
ATOM 2103 C CA . GLU B 1 124 ? 12.383 15.57 13.688 1 97.75 124 GLU B CA 1
ATOM 2104 C C . GLU B 1 124 ? 11.023 14.914 13.914 1 97.75 124 GLU B C 1
ATOM 2106 O O . GLU B 1 124 ? 10.93 13.859 14.539 1 97.75 124 GLU B O 1
ATOM 2111 N N . SER B 1 125 ? 9.984 15.477 13.414 1 97.75 125 SER B N 1
ATOM 2112 C CA . SER B 1 125 ? 8.648 14.914 13.547 1 97.75 125 SER B CA 1
ATOM 2113 C C . SER B 1 125 ? 8.539 13.578 12.82 1 97.75 125 SER B C 1
ATOM 2115 O O . SER B 1 125 ? 7.855 12.664 13.289 1 97.75 125 SER B O 1
ATOM 2117 N N . ALA B 1 126 ? 9.18 13.531 11.664 1 98.5 126 ALA B N 1
ATOM 2118 C CA . ALA B 1 126 ? 9.18 12.273 10.914 1 98.5 126 ALA B CA 1
ATOM 2119 C C . ALA B 1 126 ? 9.75 11.133 11.75 1 98.5 126 ALA B C 1
ATOM 2121 O O . ALA B 1 126 ? 9.164 10.047 11.812 1 98.5 126 ALA B O 1
ATOM 2122 N N . LYS B 1 127 ? 10.852 11.383 12.375 1 98.25 127 LYS B N 1
ATOM 2123 C CA . LYS B 1 127 ? 11.477 10.367 13.219 1 98.25 127 LYS B CA 1
ATOM 2124 C C . LYS B 1 127 ? 10.523 9.906 14.32 1 98.25 127 LYS B C 1
ATOM 2126 O O . LYS B 1 127 ? 10.383 8.711 14.57 1 98.25 127 LYS B O 1
ATOM 2131 N N . LYS B 1 128 ? 9.914 10.828 14.953 1 98.19 128 LYS B N 1
ATOM 2132 C CA . LYS B 1 128 ? 8.984 10.523 16.031 1 98.19 128 LYS B CA 1
ATOM 2133 C C . LYS B 1 128 ? 7.785 9.727 15.523 1 98.19 128 LYS B C 1
ATOM 2135 O O . LYS B 1 128 ? 7.375 8.742 16.141 1 98.19 128 LYS B O 1
ATOM 2140 N N . GLU B 1 129 ? 7.215 10.18 14.469 1 98.69 129 GLU B N 1
ATOM 2141 C CA . GLU B 1 129 ? 6.039 9.539 13.898 1 98.69 129 GLU B CA 1
ATOM 2142 C C . GLU B 1 129 ? 6.363 8.133 13.398 1 98.69 129 GLU B C 1
ATOM 2144 O O . GLU B 1 129 ? 5.598 7.195 13.625 1 98.69 129 GLU B O 1
ATOM 2149 N N . ILE B 1 130 ? 7.508 7.969 12.734 1 98.81 130 ILE B N 1
ATOM 2150 C CA . ILE B 1 130 ? 7.926 6.656 12.258 1 98.81 130 ILE B CA 1
ATOM 2151 C C . ILE B 1 130 ? 8.102 5.707 13.438 1 98.81 130 ILE B C 1
ATOM 2153 O O . ILE B 1 130 ? 7.656 4.559 13.391 1 98.81 130 ILE B O 1
ATOM 2157 N N . ALA B 1 131 ? 8.703 6.164 14.492 1 98.69 131 ALA B N 1
ATOM 2158 C CA . ALA B 1 131 ? 8.898 5.344 15.688 1 98.69 131 ALA B CA 1
ATOM 2159 C C . ALA B 1 131 ? 7.559 4.941 16.297 1 98.69 131 ALA B C 1
ATOM 2161 O O . ALA B 1 131 ? 7.41 3.826 16.797 1 98.69 131 ALA B O 1
ATOM 2162 N N . LEU B 1 132 ? 6.594 5.82 16.266 1 98.62 132 LEU B N 1
ATOM 2163 C CA . LEU B 1 132 ? 5.273 5.566 16.828 1 98.62 132 LEU B CA 1
ATOM 2164 C C . LEU B 1 132 ? 4.512 4.535 16.016 1 98.62 132 LEU B C 1
ATOM 2166 O O . LEU B 1 132 ? 3.904 3.619 16.562 1 98.62 132 LEU B O 1
ATOM 2170 N N . TRP B 1 133 ? 4.551 4.66 14.727 1 98.75 133 TRP B N 1
ATOM 2171 C CA . TRP B 1 133 ? 3.688 3.873 13.852 1 98.75 133 TRP B CA 1
ATOM 2172 C C . TRP B 1 133 ? 4.371 2.578 13.43 1 98.75 133 TRP B C 1
ATOM 2174 O O . TRP B 1 133 ? 3.709 1.616 13.039 1 98.75 133 TRP B O 1
ATOM 2184 N N . PHE B 1 134 ? 5.664 2.564 13.453 1 98.56 134 PHE B N 1
ATOM 2185 C CA . PHE B 1 134 ? 6.438 1.382 13.102 1 98.56 134 PHE B CA 1
ATOM 2186 C C . PHE B 1 134 ? 7.445 1.046 14.195 1 98.56 134 PHE B C 1
ATOM 2188 O O . PHE B 1 134 ? 8.656 1.028 13.945 1 98.56 134 PHE B O 1
ATOM 2195 N N . PRO B 1 135 ? 6.93 0.697 15.352 1 97.94 135 PRO B N 1
ATOM 2196 C CA . PRO B 1 135 ? 7.844 0.361 16.438 1 97.94 135 PRO B CA 1
ATOM 2197 C C . PRO B 1 135 ? 8.727 -0.845 16.125 1 97.94 135 PRO B C 1
ATOM 2199 O O . PRO B 1 135 ? 9.805 -0.998 16.703 1 97.94 135 PRO B O 1
ATOM 2202 N N . GLU B 1 136 ? 8.273 -1.668 15.188 1 96.06 136 GLU B N 1
ATOM 2203 C CA . GLU B 1 136 ? 9.031 -2.842 14.766 1 96.06 136 GLU B CA 1
ATOM 2204 C C . GLU B 1 136 ? 10.172 -2.453 13.828 1 96.06 136 GLU B C 1
ATOM 2206 O O . GLU B 1 136 ? 11.016 -3.285 13.5 1 96.06 136 GLU B O 1
ATOM 2211 N N . GLY B 1 137 ? 10.219 -1.178 13.391 1 97.19 137 GLY B N 1
ATOM 2212 C CA . GLY B 1 137 ? 11.273 -0.716 12.5 1 97.19 137 GLY B CA 1
ATOM 2213 C C . GLY B 1 137 ? 10.844 -0.66 11.047 1 97.19 137 GLY B C 1
ATOM 2214 O O . GLY B 1 137 ? 9.688 -0.926 10.727 1 97.19 137 GLY B O 1
ATOM 2215 N N . ILE B 1 138 ? 11.734 -0.246 10.18 1 97.75 138 ILE B N 1
ATOM 2216 C CA . ILE B 1 138 ? 11.477 -0.122 8.75 1 97.75 138 ILE B CA 1
ATOM 2217 C C . ILE B 1 138 ? 12.297 -1.157 7.988 1 97.75 138 ILE B C 1
ATOM 2219 O O . ILE B 1 138 ? 13.242 -1.729 8.531 1 97.75 138 ILE B O 1
ATOM 2223 N N . THR B 1 139 ? 11.898 -1.434 6.801 1 97.62 139 THR B N 1
ATOM 2224 C CA . THR B 1 139 ? 12.602 -2.389 5.949 1 97.62 139 THR B CA 1
ATOM 2225 C C . THR B 1 139 ? 13.844 -1.755 5.34 1 97.62 139 THR B C 1
ATOM 2227 O O . THR B 1 139 ? 13.789 -0.645 4.805 1 97.62 139 THR B O 1
ATOM 2230 N N . GLN B 1 140 ? 14.969 -2.471 5.516 1 95.5 140 GLN B N 1
ATOM 2231 C CA . GLN B 1 140 ? 16.219 -1.998 4.941 1 95.5 140 GLN B CA 1
ATOM 2232 C C . GLN B 1 140 ? 16.562 -2.746 3.654 1 95.5 140 GLN B C 1
ATOM 2234 O O . GLN B 1 140 ? 16.703 -3.971 3.66 1 95.5 140 GLN B O 1
ATOM 2239 N N . TYR B 1 141 ? 16.625 -2.025 2.561 1 96.38 141 TYR B N 1
ATOM 2240 C CA . TYR B 1 141 ? 16.984 -2.59 1.266 1 96.38 141 TYR B CA 1
ATOM 2241 C C . TYR B 1 141 ? 17.391 -1.493 0.287 1 96.38 141 TYR B C 1
ATOM 2243 O O . TYR B 1 141 ? 17.281 -0.305 0.597 1 96.38 141 TYR B O 1
ATOM 2251 N N . ARG B 1 142 ? 17.969 -1.95 -0.836 1 93.81 142 ARG B N 1
ATOM 2252 C CA . ARG B 1 142 ? 18.375 -1.01 -1.877 1 93.81 142 ARG B CA 1
ATOM 2253 C C . ARG B 1 142 ? 17.5 -1.157 -3.117 1 93.81 142 ARG B C 1
ATOM 2255 O O . ARG B 1 142 ? 17.203 -2.275 -3.549 1 93.81 142 ARG B O 1
ATOM 2262 N N . LEU B 1 143 ? 17.031 0.016 -3.613 1 94.19 143 LEU B N 1
ATOM 2263 C CA . LEU B 1 143 ? 16.391 0.012 -4.926 1 94.19 143 LEU B CA 1
ATOM 2264 C C . LEU B 1 143 ? 17.422 -0.008 -6.039 1 94.19 143 LEU B C 1
ATOM 2266 O O . LEU B 1 143 ? 18.344 0.825 -6.059 1 94.19 143 LEU B O 1
ATOM 2270 N N . THR B 1 144 ? 17.25 -0.918 -6.914 1 88.62 144 THR B N 1
ATOM 2271 C CA . THR B 1 144 ? 18.188 -1.045 -8.016 1 88.62 144 THR B CA 1
ATOM 2272 C C . THR B 1 144 ? 18.203 0.219 -8.875 1 88.62 144 THR B C 1
ATOM 2274 O O . THR B 1 144 ? 19.234 0.611 -9.406 1 88.62 144 THR B O 1
ATOM 2277 N N . ALA B 1 145 ? 17.062 0.845 -8.93 1 88.5 145 ALA B N 1
ATOM 2278 C CA . ALA B 1 145 ? 16.891 2.01 -9.789 1 88.5 145 ALA B CA 1
ATOM 2279 C C . ALA B 1 145 ? 17.562 3.242 -9.188 1 88.5 145 ALA B C 1
ATOM 2281 O O . ALA B 1 145 ? 17.719 4.266 -9.859 1 88.5 145 ALA B O 1
ATOM 2282 N N . ASP B 1 146 ? 18 3.146 -7.918 1 89.31 146 ASP B N 1
ATOM 2283 C CA . ASP B 1 146 ? 18.516 4.316 -7.215 1 89.31 146 ASP B CA 1
ATOM 2284 C C . ASP B 1 146 ? 19.641 4.977 -8.008 1 89.31 146 ASP B C 1
ATOM 2286 O O . ASP B 1 146 ? 19.75 6.203 -8.047 1 89.31 146 ASP B O 1
ATOM 2290 N N . ALA B 1 147 ? 20.438 4.172 -8.648 1 87.31 147 ALA B N 1
ATOM 2291 C CA . ALA B 1 147 ? 21.594 4.688 -9.375 1 87.31 147 ALA B CA 1
ATOM 2292 C C . ALA B 1 147 ? 21.156 5.551 -10.562 1 87.31 147 ALA B C 1
ATOM 2294 O O . ALA B 1 147 ? 21.938 6.371 -11.055 1 87.31 147 ALA B O 1
ATOM 2295 N N . ASN B 1 148 ? 19.922 5.363 -11.016 1 89.44 148 ASN B N 1
ATOM 2296 C CA . ASN B 1 148 ? 19.406 6.137 -12.141 1 89.44 148 ASN B CA 1
ATOM 2297 C C . ASN B 1 148 ? 18.562 7.316 -11.664 1 89.44 148 ASN B C 1
ATOM 2299 O O . ASN B 1 148 ? 18.125 8.133 -12.477 1 89.44 148 ASN B O 1
ATOM 2303 N N . V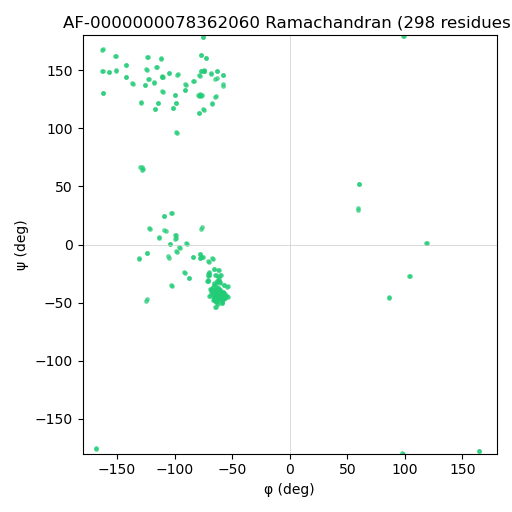AL B 1 149 ? 18.297 7.426 -10.359 1 88.62 149 VAL B N 1
ATOM 2304 C CA . VAL B 1 149 ? 17.484 8.492 -9.789 1 88.62 149 VAL B CA 1
ATOM 2305 C C . VAL B 1 149 ? 18.375 9.523 -9.125 1 88.62 149 VAL B C 1
ATOM 2307 O O . VAL B 1 149 ? 18.094 10.727 -9.156 1 88.62 149 VAL B O 1
ATOM 2310 N N . TYR B 1 150 ? 19.422 9.039 -8.562 1 88.44 150 TYR B N 1
ATOM 2311 C CA . TYR B 1 150 ? 20.312 9.898 -7.805 1 88.44 150 TYR B CA 1
ATOM 2312 C C . TYR B 1 150 ? 21.703 9.969 -8.453 1 88.44 150 TYR B C 1
ATOM 2314 O O . TYR B 1 150 ? 22.125 9.016 -9.109 1 88.44 150 TYR B O 1
ATOM 2322 N N . GLU B 1 151 ? 22.422 11.195 -8.195 1 86.56 151 GLU B N 1
ATOM 2323 C CA . GLU B 1 151 ? 23.797 11.367 -8.68 1 86.56 151 GLU B CA 1
ATOM 2324 C C . GLU B 1 151 ? 24.812 11 -7.598 1 86.56 151 GLU B C 1
ATOM 2326 O O . GLU B 1 151 ? 24.531 11.148 -6.406 1 86.56 151 GLU B O 1
#

Foldseek 3Di:
DDFFQKKKKKFAPLLVVVVCPCVLVVVCVVLPWDWFDKDKDQDDLVLLCVLVVVCCPPPCSVVLSCRRNVDIMMMTMITGDPCQVVVDLLQADLALVRGDPRHQQVPPNDGSSNRGMDMDNDSVSRVVNCCSVPVVDTHDDDDPCVVVNDD/DDFFQKKKKKFAPLLVVVVCPCVLVVVCVVLPWDWFDKDKDQDALVLLCVLVVVCCVPPCSVVLSCRRNVDIMMMTMITGDPCQVVVDLLQADLALVRGDPRHQQVPPNDGSSNRGMDMDNDSVSRVVNCCSVPVVDTHDDDDPCVVVNDD

Solvent-accessible surface area (backbone atoms only — not comparable to full-atom values): 15739 Å² total; per-residue (Å²): 128,60,62,72,34,49,21,31,37,29,37,31,34,61,20,49,55,64,53,36,58,16,56,57,45,29,54,46,28,71,76,64,41,39,79,33,36,39,32,51,46,65,47,50,53,68,60,43,42,61,73,44,48,93,40,65,85,44,90,56,34,65,60,49,32,52,53,53,36,70,34,46,29,36,44,34,29,40,34,19,62,60,30,2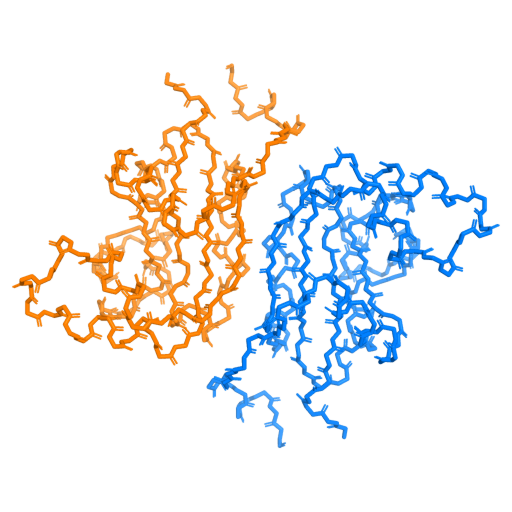9,64,49,49,38,56,46,36,32,43,73,45,10,81,74,18,52,81,84,14,49,12,27,67,73,19,68,46,59,93,52,32,38,56,50,59,26,88,38,64,70,51,10,54,54,49,40,49,68,78,33,72,89,56,67,59,86,81,82,56,76,54,46,72,79,75,50,136,130,60,63,73,33,49,22,31,37,29,38,30,33,62,21,48,55,64,53,36,58,16,54,55,46,29,54,46,28,71,75,65,41,39,79,33,36,39,33,50,46,66,46,48,54,66,58,42,42,60,73,44,48,94,40,65,84,44,90,57,34,65,62,51,33,52,52,54,35,70,35,47,30,36,44,33,29,40,35,19,61,60,31,31,65,48,47,38,58,46,37,32,44,71,46,10,81,73,18,51,80,83,14,50,13,28,66,73,20,68,44,60,93,52,33,38,57,50,60,28,87,37,63,68,51,10,52,53,49,39,49,69,76,32,73,90,57,67,58,86,81,80,56,77,55,46,72,81,76,50,134

InterPro domains:
  IPR001564 Nucleoside diphosphate kinase [MF_00451] (4-141)
  IPR001564 Nucleoside diphosphate kinase [PR01243] (7-29)
  IPR001564 Nucleoside diphosphate kinase [PR01243] (51-70)
  IPR001564 Nucleoside diphosphate kinase [PR01243] (71-88)
  IPR001564 Nucleoside diphosphate kinase [PR01243] (92-108)
  IPR001564 Nucleoside diphosphate kinase [PR01243] (115-134)
  IPR023005 Nucleoside diphosphate kinase, active site [PS00469] (115-123)
  IPR034907 Nucleoside diphosphate kinase-like domain [PF00334] (5-136)
  IPR034907 Nucleoside diphosphate kinase-like domain [SM00562] (4-141)
  IPR036850 Nucleoside diphosphate kinase-like domain superfamily [G3DSA:3.30.70.141] (1-151)
  IPR036850 Nucleoside diphosphate kinase-like domain superfamily [SSF54919] (4-137)

Radius of gyration: 19.1 Å; Cα contacts (8 Å, |Δi|>4): 598; chains: 2; bounding box: 50×57×45 Å

Sequence (302 aa):
MSNTEQTYIMVKVDGVQRSLVGEILGRFERRGYKIVALKMTHPSKEHVENHYADLKDKPFFAGLTSFMSSGPVVAIVFEGKDVVKQGRAMLGATNPLASASGTIRGDFGIDMGRNICHGSDSVESAKKEIALWFPEGITQYRLTADANVYEMSNTEQTYIMVKVDGVQRSLVGEILGRFERRGYKIVALKMTHPSKEHVENHYADLKDKPFFAGLTSFMSSGPVVAIVFEGKDVVKQGRAMLGATNPLASASGTIRGDFGIDMGRNICHGSDSVESAKKEIALWFPEGITQYRLTADANVYE